Protein AF-A0A9W3BRJ4-F1 (afdb_monomer_lite)

pLDDT: mean 76.29, std 15.35, range [30.42, 96.12]

Secondary structure (DSSP, 8-state):
-PPPP-S-SSPPHHHHHHHHTS-TTS-HHHHHHHHHHHHGGG-GGGG--SS-TTHHHHHHHHHHHHHHHHHHHHHHHHHHHHSTT------TTS-HHHHHHHHTT---HHHHHHHHHHHHHHTS----THHHHHHHHHHHHHTTTS-HHHHHHHHHHTT---TTB--SS-SS--HHHHHHHHHHHHH-TT-HHHHHHHHHHHHHHHHHHHTT----B----S-SSSHHHHTTS-S-HHHHHHHHHHHHTTPPP--PPP--HHHHHHHHHHT-

Sequence (272 aa):
MSIPECQKVLPEDYVFKAIDALPSIAHPMTQFASGVMALQVDGSVLNYPGLSNTFWESTFEDALNLIARVPVVASYVYRRIYKDASIIPLDDSLDYGANFSPMLGFDSPHMKELMRLYITMHRFVLVLFRVLIGIKSLVEECGEKISKEEYVWKTLNSSKVIPGYGHGVLRKTDPRYVCQRVFALKHLPDDPLFQLVSKLYEVVPPILTELGKILYFHYHFIWFQLSHIVSMGYLLVLFWFQLIRGRALGLPLERPKSVNMDWLNNFMRLSR

Structure (mmCIF, N/CA/C/O backbone):
data_AF-A0A9W3BRJ4-F1
#
_entry.id   AF-A0A9W3BRJ4-F1
#
loop_
_atom_site.group_PDB
_atom_site.id
_atom_site.type_symbol
_atom_site.label_atom_id
_atom_site.label_alt_id
_atom_site.label_comp_id
_atom_site.label_asym_id
_atom_site.label_entity_id
_atom_site.label_seq_id
_atom_site.pdbx_PDB_ins_code
_atom_site.Cartn_x
_atom_site.Cartn_y
_atom_site.Cartn_z
_atom_site.occupancy
_atom_site.B_iso_or_equiv
_atom_site.auth_seq_id
_atom_site.auth_comp_id
_atom_site.auth_asym_id
_atom_site.auth_atom_id
_atom_site.pdbx_PDB_model_num
ATOM 1 N N . MET A 1 1 ? 9.296 17.407 -28.603 1.00 33.28 1 MET A N 1
ATOM 2 C CA . 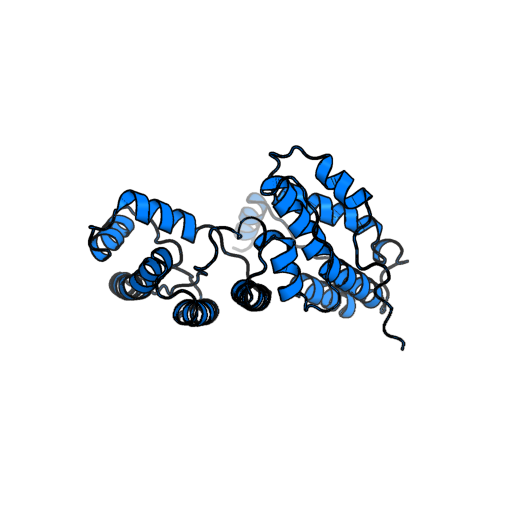MET A 1 1 ? 9.489 16.377 -27.567 1.00 33.28 1 MET A CA 1
ATOM 3 C C . MET A 1 1 ? 8.232 15.528 -27.592 1.00 33.28 1 MET A C 1
ATOM 5 O O . MET A 1 1 ? 7.212 15.949 -27.067 1.00 33.28 1 MET A O 1
ATOM 9 N N . SER A 1 2 ? 8.238 14.463 -28.392 1.00 30.42 2 SER A N 1
ATOM 10 C CA . SER A 1 2 ? 7.122 13.518 -28.473 1.00 30.42 2 SER A CA 1
ATOM 11 C C . SER A 1 2 ? 7.025 12.793 -27.137 1.00 30.42 2 SER A C 1
ATOM 13 O O . SER A 1 2 ? 8.043 12.314 -26.644 1.00 30.42 2 SER A O 1
ATOM 15 N N . ILE A 1 3 ? 5.834 12.765 -26.540 1.00 35.31 3 ILE A N 1
ATOM 16 C CA . ILE A 1 3 ? 5.558 11.934 -25.366 1.00 35.31 3 ILE A CA 1
ATOM 17 C C . ILE A 1 3 ? 5.890 10.495 -25.789 1.00 35.31 3 ILE A C 1
ATOM 19 O O . ILE A 1 3 ? 5.335 10.055 -26.799 1.00 35.31 3 ILE A O 1
ATOM 23 N N . PRO A 1 4 ? 6.833 9.806 -25.130 1.00 41.91 4 PRO A N 1
ATOM 24 C CA . PRO A 1 4 ? 7.160 8.434 -25.487 1.00 41.91 4 PRO A CA 1
ATOM 25 C C . PRO A 1 4 ? 5.898 7.578 -25.358 1.00 41.91 4 PRO A C 1
ATOM 27 O O . PRO A 1 4 ? 5.190 7.624 -24.350 1.00 41.91 4 PRO A O 1
ATOM 30 N N . GLU A 1 5 ? 5.567 6.854 -26.427 1.00 42.44 5 GLU A N 1
ATOM 31 C CA . GLU A 1 5 ? 4.503 5.857 -26.398 1.00 42.44 5 GLU A CA 1
ATOM 32 C C . GLU A 1 5 ? 4.874 4.820 -25.335 1.00 42.44 5 GLU A C 1
ATOM 34 O O . GLU A 1 5 ? 5.938 4.205 -25.417 1.00 42.44 5 GLU A O 1
ATOM 39 N N . CYS A 1 6 ? 4.018 4.650 -24.323 1.00 46.09 6 CYS A N 1
ATOM 40 C CA . CYS A 1 6 ? 4.155 3.628 -23.287 1.00 46.09 6 CYS A CA 1
ATOM 41 C C . CYS A 1 6 ? 4.214 2.254 -23.977 1.00 46.09 6 CYS A C 1
ATOM 43 O O . CYS A 1 6 ? 3.196 1.687 -24.371 1.00 46.09 6 CYS A O 1
ATOM 45 N N . GLN A 1 7 ? 5.432 1.766 -24.217 1.00 49.53 7 GLN A N 1
ATOM 46 C CA . GLN A 1 7 ? 5.727 0.872 -25.342 1.00 49.53 7 GLN A CA 1
ATOM 47 C C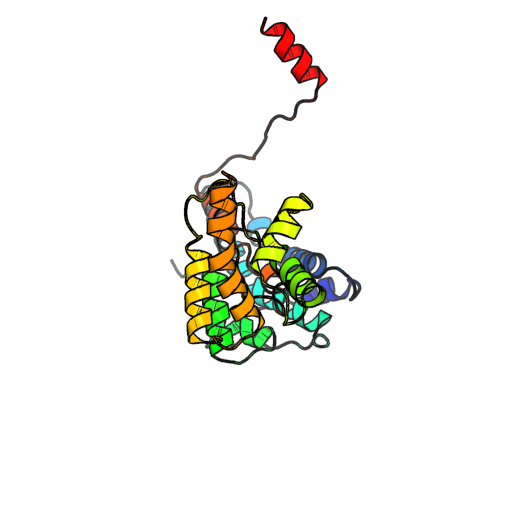 . GLN A 1 7 ? 5.159 -0.548 -25.176 1.00 49.53 7 GLN A C 1
ATOM 49 O O . GLN A 1 7 ? 5.089 -1.294 -26.148 1.00 49.53 7 GLN A O 1
ATOM 54 N N . LYS A 1 8 ? 4.720 -0.919 -23.962 1.00 55.66 8 LYS A N 1
ATOM 55 C CA . LYS A 1 8 ? 3.961 -2.145 -23.655 1.00 55.66 8 LYS A CA 1
ATOM 56 C C . LYS A 1 8 ? 3.117 -1.928 -22.394 1.00 55.66 8 LYS A C 1
ATOM 58 O O . LYS A 1 8 ? 3.656 -1.923 -21.283 1.00 55.66 8 LYS A O 1
ATOM 63 N N . VAL A 1 9 ? 1.805 -1.753 -22.558 1.00 63.41 9 VAL A N 1
ATOM 64 C CA . VAL A 1 9 ? 0.857 -1.543 -21.443 1.00 63.41 9 VAL A CA 1
ATOM 65 C C . VAL A 1 9 ? 0.620 -2.836 -20.650 1.00 63.41 9 VAL A C 1
ATOM 67 O O . VAL A 1 9 ? 0.422 -2.793 -19.437 1.00 63.41 9 VAL A O 1
ATOM 70 N N . LEU A 1 10 ? 0.690 -3.996 -21.310 1.00 75.06 10 LEU A N 1
ATOM 71 C CA . LEU A 1 10 ? 0.404 -5.296 -20.703 1.00 75.06 10 LEU A CA 1
ATOM 72 C C . LEU A 1 10 ? 1.692 -6.059 -20.339 1.00 75.06 10 LEU A C 1
ATOM 74 O O . LEU A 1 10 ? 2.631 -6.066 -21.138 1.00 75.06 10 LEU A O 1
ATOM 78 N N . PRO A 1 11 ? 1.747 -6.710 -19.159 1.00 80.12 11 PRO A N 1
ATOM 79 C CA . PRO A 1 11 ? 2.816 -7.645 -18.813 1.00 80.12 11 PRO A CA 1
ATOM 80 C C . PRO A 1 11 ? 2.894 -8.812 -19.802 1.00 80.12 11 PRO A C 1
ATOM 82 O O . PRO A 1 11 ? 1.864 -9.350 -20.205 1.00 80.12 11 PRO A O 1
ATOM 85 N N . GLU A 1 12 ? 4.107 -9.241 -20.141 1.00 83.44 12 GLU A N 1
ATOM 86 C CA . GLU A 1 12 ? 4.311 -10.456 -20.934 1.00 83.44 12 GLU A CA 1
ATOM 87 C C . GLU A 1 12 ? 4.040 -11.734 -20.120 1.00 83.44 12 GLU A C 1
ATOM 89 O O . GLU A 1 12 ? 4.108 -11.751 -18.887 1.00 83.44 12 GLU A O 1
ATOM 94 N N . ASP A 1 13 ? 3.810 -12.848 -20.822 1.00 87.88 13 ASP A N 1
ATOM 95 C CA . ASP A 1 13 ? 3.454 -14.150 -20.241 1.00 87.88 13 ASP A CA 1
ATOM 96 C C . ASP A 1 13 ? 4.420 -14.651 -19.161 1.00 87.88 13 ASP A C 1
ATOM 98 O O . ASP A 1 13 ? 4.024 -15.380 -18.247 1.00 87.88 13 ASP A O 1
ATOM 102 N N . TYR A 1 14 ? 5.705 -14.293 -19.255 1.00 91.25 14 TYR A N 1
ATOM 103 C CA . TYR A 1 14 ? 6.707 -14.736 -18.288 1.00 91.25 14 TYR A CA 1
ATOM 104 C C . TYR A 1 14 ? 6.431 -14.191 -16.877 1.00 91.25 14 TYR A C 1
ATOM 106 O O . TYR A 1 14 ? 6.800 -14.835 -15.895 1.00 91.25 14 TYR A O 1
ATOM 114 N N . VAL A 1 15 ? 5.745 -13.047 -16.759 1.00 92.00 15 VAL A N 1
ATOM 115 C CA . VAL A 1 15 ? 5.364 -12.446 -15.473 1.00 92.00 15 VAL A CA 1
ATOM 116 C C . VAL A 1 15 ? 4.342 -13.328 -14.765 1.00 92.00 15 VAL A C 1
ATOM 118 O O . VAL A 1 15 ? 4.500 -13.633 -13.583 1.00 92.00 15 VAL A O 1
ATOM 121 N N . PHE A 1 16 ? 3.330 -13.802 -15.494 1.00 91.62 16 PHE A N 1
ATOM 122 C CA . PHE A 1 16 ? 2.318 -14.707 -14.949 1.00 91.62 16 PHE A CA 1
ATOM 123 C C . PHE A 1 16 ? 2.916 -16.075 -14.616 1.00 91.62 16 PHE A C 1
ATOM 125 O O . PHE A 1 16 ? 2.696 -16.579 -13.519 1.00 91.62 16 PHE A O 1
ATOM 132 N N . LYS A 1 17 ? 3.793 -16.611 -15.478 1.00 93.56 17 LYS A N 1
ATOM 133 C CA . LYS A 1 17 ? 4.530 -17.860 -15.205 1.00 93.56 17 LYS A CA 1
ATOM 134 C C . LYS A 1 17 ? 5.386 -17.775 -13.938 1.00 93.56 17 LYS A C 1
ATOM 136 O O . LYS A 1 17 ? 5.441 -18.739 -13.178 1.00 93.56 17 LYS A O 1
ATOM 141 N N . ALA A 1 18 ? 6.034 -16.635 -13.687 1.00 94.25 18 ALA A N 1
ATOM 142 C CA . ALA A 1 1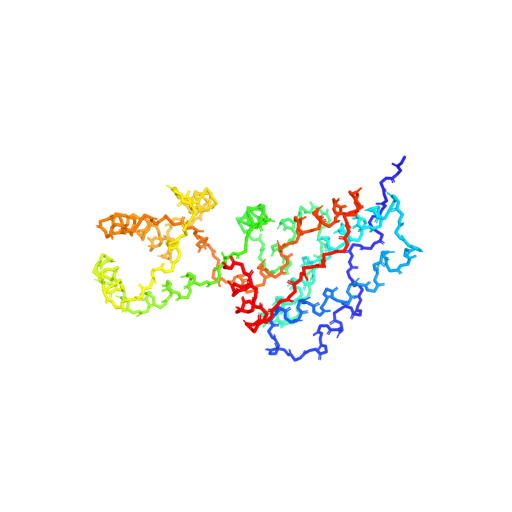8 ? 6.813 -16.418 -12.468 1.00 94.25 18 ALA A CA 1
ATOM 143 C C . ALA A 1 18 ? 5.931 -16.432 -11.206 1.00 94.25 18 ALA A C 1
ATOM 145 O O . ALA A 1 18 ? 6.333 -16.972 -10.177 1.00 94.25 18 ALA A O 1
ATOM 146 N N . ILE A 1 19 ? 4.718 -15.879 -11.290 1.00 91.75 19 ILE A N 1
ATOM 147 C CA . ILE A 1 19 ? 3.731 -15.921 -10.202 1.00 91.75 19 ILE A CA 1
ATOM 148 C C . ILE A 1 19 ? 3.192 -17.346 -10.017 1.00 91.75 19 ILE A C 1
ATOM 150 O O . ILE A 1 19 ? 3.068 -17.817 -8.887 1.00 91.75 19 ILE A O 1
ATOM 154 N N . ASP A 1 20 ? 2.908 -18.049 -11.112 1.00 93.38 20 ASP A N 1
ATOM 155 C CA . ASP A 1 20 ? 2.339 -19.397 -11.092 1.00 93.38 20 ASP A CA 1
ATOM 156 C C . ASP A 1 20 ? 3.308 -20.463 -10.595 1.00 93.38 20 ASP A C 1
ATOM 158 O O . ASP A 1 20 ? 2.867 -21.466 -10.034 1.00 93.38 20 ASP A O 1
ATOM 162 N N . ALA A 1 21 ? 4.614 -20.224 -10.732 1.00 95.62 21 ALA A N 1
ATOM 163 C CA . ALA A 1 21 ? 5.652 -21.066 -10.151 1.00 95.62 21 ALA A CA 1
ATOM 164 C C . ALA A 1 21 ? 5.600 -21.098 -8.610 1.00 95.62 21 ALA A C 1
ATOM 166 O O . ALA A 1 21 ? 6.120 -22.029 -7.993 1.00 95.62 21 ALA A O 1
ATOM 167 N N . LEU A 1 22 ? 4.967 -20.106 -7.971 1.00 94.00 22 LEU A N 1
ATOM 168 C CA . LEU A 1 22 ? 4.749 -20.106 -6.528 1.00 94.00 22 LEU A CA 1
ATOM 169 C C . LEU A 1 22 ? 3.543 -20.984 -6.151 1.00 94.00 22 LEU A C 1
ATOM 171 O O . LEU A 1 22 ? 2.516 -20.962 -6.838 1.00 94.00 22 LEU A O 1
ATOM 175 N N . PRO A 1 23 ? 3.579 -21.685 -5.002 1.00 92.38 23 PRO A N 1
ATOM 176 C CA . PRO A 1 23 ? 2.409 -22.388 -4.480 1.00 92.38 23 PRO A CA 1
ATOM 177 C C . PRO A 1 23 ? 1.188 -21.462 -4.349 1.00 92.38 23 PRO A C 1
ATOM 179 O O . PRO A 1 23 ? 1.323 -20.296 -3.982 1.00 92.38 23 PRO A O 1
ATOM 182 N N . SER A 1 24 ? -0.022 -21.970 -4.599 1.00 84.12 24 SER A N 1
ATOM 183 C CA . SER A 1 24 ? -1.274 -21.196 -4.460 1.00 84.12 24 SER A CA 1
ATOM 184 C C . SER A 1 24 ? -1.496 -20.645 -3.048 1.00 84.12 24 SER A C 1
ATOM 186 O O . SER A 1 24 ? -2.047 -19.560 -2.884 1.00 84.12 24 SER A O 1
ATOM 188 N N . ILE A 1 25 ? -0.987 -21.355 -2.039 1.00 87.00 25 ILE A N 1
ATOM 189 C CA . ILE A 1 25 ? -1.004 -20.958 -0.625 1.00 87.00 25 ILE A CA 1
ATOM 190 C C . ILE A 1 25 ? -0.030 -19.820 -0.283 1.00 87.00 25 ILE A C 1
ATOM 192 O O . ILE A 1 25 ? -0.060 -19.313 0.839 1.00 87.00 25 ILE A O 1
ATOM 196 N N . ALA A 1 26 ? 0.873 -19.442 -1.197 1.00 86.81 26 ALA A N 1
ATOM 197 C CA . ALA A 1 26 ? 1.846 -18.390 -0.937 1.00 86.81 26 ALA A CA 1
ATOM 198 C C . ALA A 1 26 ? 1.128 -17.079 -0.608 1.00 86.81 26 ALA A C 1
ATOM 200 O O . ALA A 1 26 ? 0.139 -16.719 -1.250 1.00 86.81 26 ALA A O 1
ATOM 201 N N . HIS A 1 27 ? 1.647 -16.341 0.373 1.00 84.19 27 HIS A N 1
ATOM 202 C CA . HIS A 1 27 ? 1.039 -15.082 0.779 1.00 84.19 27 HIS A CA 1
ATOM 203 C C . HIS A 1 27 ? 0.911 -14.137 -0.433 1.00 84.19 27 HIS A C 1
ATOM 205 O O . HIS A 1 27 ? 1.877 -14.004 -1.194 1.00 84.19 27 HIS A O 1
ATOM 211 N N . PRO A 1 28 ? -0.227 -13.443 -0.625 1.00 83.25 28 PRO A N 1
ATOM 212 C CA . PRO A 1 28 ? -0.433 -12.681 -1.852 1.00 83.25 28 PRO A CA 1
ATOM 213 C C . PRO A 1 28 ? 0.611 -11.564 -2.070 1.00 83.25 28 PRO A C 1
ATOM 215 O O . PRO A 1 28 ? 0.945 -11.264 -3.211 1.00 83.25 28 PRO A O 1
ATOM 218 N N . MET A 1 29 ? 1.244 -11.037 -1.006 1.00 81.81 29 MET A N 1
ATOM 219 C CA . MET A 1 29 ? 2.347 -10.060 -1.133 1.00 81.81 29 MET A CA 1
ATOM 220 C C . MET A 1 29 ? 3.586 -10.687 -1.764 1.00 81.81 29 MET A C 1
ATOM 222 O O . MET A 1 29 ? 4.296 -10.016 -2.501 1.00 81.81 29 MET A O 1
ATOM 226 N N . THR A 1 30 ? 3.863 -11.958 -1.467 1.00 86.56 30 THR A N 1
ATOM 227 C CA . THR A 1 30 ? 4.990 -12.690 -2.052 1.00 86.56 30 THR A CA 1
ATOM 228 C C . THR A 1 30 ? 4.746 -12.923 -3.536 1.00 86.56 30 THR A C 1
ATOM 230 O O . THR A 1 30 ? 5.648 -12.705 -4.342 1.00 86.56 30 THR A O 1
ATOM 233 N N . GLN A 1 31 ? 3.517 -13.297 -3.904 1.00 88.25 31 GLN A N 1
ATOM 234 C CA . GLN A 1 31 ? 3.111 -13.446 -5.304 1.00 88.25 31 GLN A CA 1
ATOM 235 C C . GLN A 1 31 ? 3.220 -12.113 -6.054 1.00 88.25 31 GLN A C 1
ATOM 237 O O . GLN A 1 31 ? 3.854 -12.041 -7.103 1.00 88.25 31 GLN A O 1
ATOM 242 N N . PHE A 1 32 ? 2.693 -11.038 -5.465 1.00 87.25 32 PHE A N 1
ATOM 243 C CA . PHE A 1 32 ? 2.760 -9.696 -6.031 1.00 87.25 32 PHE A CA 1
ATOM 244 C C . PHE A 1 32 ? 4.202 -9.193 -6.190 1.00 87.25 32 PHE A C 1
ATOM 246 O O . PHE A 1 32 ? 4.582 -8.766 -7.277 1.00 87.25 32 PHE A O 1
ATOM 253 N N . ALA A 1 33 ? 5.028 -9.286 -5.142 1.00 88.44 33 ALA A N 1
ATOM 254 C CA . ALA A 1 33 ? 6.425 -8.863 -5.194 1.00 88.44 33 ALA A CA 1
ATOM 255 C C . ALA A 1 33 ? 7.219 -9.655 -6.241 1.00 88.44 33 ALA A C 1
ATOM 257 O O . ALA A 1 33 ? 7.994 -9.065 -6.983 1.00 88.44 33 ALA A O 1
ATOM 258 N N . SER A 1 34 ? 6.984 -10.965 -6.357 1.00 91.06 34 SER A N 1
ATOM 259 C CA . SER A 1 34 ? 7.633 -11.797 -7.380 1.00 91.06 34 SER A CA 1
ATOM 260 C C . SER A 1 34 ? 7.208 -11.391 -8.794 1.00 91.06 34 SER A C 1
ATOM 262 O O . SER A 1 34 ? 8.052 -11.301 -9.682 1.00 91.06 34 SER A O 1
ATOM 264 N N . GLY A 1 35 ? 5.928 -11.059 -8.995 1.00 90.62 35 GLY A N 1
ATOM 265 C CA . GLY A 1 35 ? 5.433 -10.499 -10.255 1.00 90.62 35 GLY A CA 1
ATOM 266 C C . GLY A 1 35 ? 6.063 -9.144 -10.597 1.00 90.62 35 GLY A C 1
ATOM 267 O O . GLY A 1 35 ? 6.488 -8.930 -11.728 1.00 90.62 35 GLY A O 1
ATOM 268 N N . VAL A 1 36 ? 6.205 -8.245 -9.616 1.00 89.44 36 VAL A N 1
ATOM 269 C CA . VAL A 1 36 ? 6.907 -6.961 -9.802 1.00 89.44 36 VAL A CA 1
ATOM 270 C C . VAL A 1 36 ? 8.389 -7.172 -10.120 1.00 89.44 36 VAL A C 1
ATOM 272 O O . VAL A 1 36 ? 8.934 -6.483 -10.975 1.00 89.44 36 VAL A O 1
ATOM 275 N N . MET A 1 37 ? 9.039 -8.152 -9.490 1.00 91.31 37 MET A N 1
ATOM 276 C CA . MET A 1 37 ? 10.419 -8.515 -9.823 1.00 91.31 37 MET A CA 1
ATOM 277 C C . MET A 1 37 ? 10.543 -9.090 -11.237 1.00 91.31 37 MET A C 1
ATOM 279 O O . MET A 1 37 ? 11.544 -8.837 -11.892 1.00 91.31 37 MET A O 1
ATOM 283 N N . ALA A 1 38 ? 9.540 -9.809 -11.743 1.00 92.12 38 ALA A N 1
ATOM 284 C CA . ALA A 1 38 ? 9.537 -10.242 -13.139 1.00 92.12 38 ALA A CA 1
ATOM 285 C C . ALA A 1 38 ? 9.417 -9.041 -14.097 1.00 92.12 38 ALA A C 1
ATOM 287 O O . ALA A 1 38 ? 10.137 -8.969 -15.089 1.00 92.12 38 ALA A O 1
ATOM 288 N N . LEU A 1 39 ? 8.583 -8.044 -13.775 1.00 89.62 39 LEU A N 1
ATOM 289 C CA . LEU A 1 39 ? 8.462 -6.816 -14.578 1.00 89.62 39 LEU A CA 1
ATOM 290 C C . LEU A 1 39 ? 9.777 -6.040 -14.724 1.00 89.62 39 LEU A C 1
ATOM 292 O O . LEU A 1 39 ? 9.932 -5.296 -15.688 1.00 89.62 39 LEU A O 1
ATOM 296 N N . GLN A 1 40 ? 10.726 -6.222 -13.803 1.00 88.69 40 GLN A N 1
ATOM 297 C CA . GLN A 1 40 ? 12.026 -5.559 -13.857 1.00 88.69 40 GLN A CA 1
ATOM 298 C C . GLN A 1 40 ? 12.837 -5.921 -15.113 1.00 88.69 40 GLN A C 1
ATOM 300 O O . GLN A 1 40 ? 13.644 -5.099 -15.534 1.00 88.69 40 GLN A O 1
ATOM 305 N N . VAL A 1 41 ? 12.581 -7.070 -15.754 1.00 88.06 41 VAL A N 1
ATOM 306 C CA . VAL A 1 41 ? 13.244 -7.482 -17.009 1.00 88.06 41 VAL A CA 1
ATOM 307 C C . VAL A 1 41 ? 13.046 -6.458 -18.137 1.00 88.06 41 VAL A C 1
ATOM 309 O O . VAL A 1 41 ? 13.953 -6.255 -18.940 1.00 88.06 41 VAL A O 1
ATOM 312 N N . ASP A 1 42 ? 11.903 -5.767 -18.159 1.00 83.31 42 ASP A N 1
ATOM 313 C CA . ASP A 1 42 ? 11.587 -4.727 -19.146 1.00 83.31 42 ASP A CA 1
ATOM 314 C C . ASP A 1 42 ? 12.124 -3.332 -18.763 1.00 83.31 42 ASP A C 1
ATOM 316 O O . ASP A 1 42 ? 11.887 -2.359 -19.480 1.00 83.31 42 ASP A O 1
ATOM 320 N N . GLY A 1 43 ? 12.796 -3.199 -17.615 1.00 81.81 43 GLY A N 1
ATOM 321 C CA . GLY A 1 43 ? 13.225 -1.911 -17.070 1.00 81.81 43 GLY A CA 1
ATOM 322 C C . GLY A 1 43 ? 14.329 -1.250 -17.898 1.00 81.81 43 GLY A C 1
ATOM 323 O O . GLY A 1 43 ? 15.443 -1.769 -18.012 1.00 81.81 43 GLY A O 1
ATOM 324 N N . SER A 1 44 ? 14.052 -0.054 -18.418 1.00 79.94 44 SER A N 1
ATOM 325 C CA . SER A 1 44 ? 14.996 0.758 -19.191 1.00 79.94 44 SER A CA 1
ATOM 326 C C . SER A 1 44 ? 16.193 1.231 -18.356 1.00 79.94 44 SER A C 1
ATOM 328 O O . SER A 1 44 ? 17.296 1.377 -18.887 1.00 79.94 44 SER A O 1
ATOM 330 N N . VAL A 1 45 ? 16.018 1.388 -17.038 1.00 80.00 45 VAL A N 1
ATOM 331 C CA . VAL A 1 45 ? 17.079 1.775 -16.094 1.00 80.00 45 VAL A CA 1
ATOM 332 C C . VAL A 1 45 ? 18.243 0.775 -16.074 1.00 80.00 45 VAL A C 1
ATOM 334 O O . VAL A 1 45 ? 19.377 1.180 -15.819 1.00 80.00 45 VAL A O 1
ATOM 337 N N . LEU A 1 46 ? 18.013 -0.510 -16.374 1.00 75.88 46 LEU A N 1
ATOM 338 C CA . LEU A 1 46 ? 19.070 -1.536 -16.370 1.00 75.88 46 LEU A CA 1
ATOM 339 C C . LEU A 1 46 ? 20.101 -1.352 -17.476 1.00 75.88 46 LEU A C 1
ATOM 341 O O . LEU A 1 46 ? 21.263 -1.711 -17.305 1.00 75.88 46 LEU A O 1
ATOM 345 N N . ASN A 1 47 ? 19.670 -0.781 -18.595 1.00 76.69 47 ASN A N 1
ATOM 346 C CA . ASN A 1 47 ? 20.514 -0.551 -19.760 1.00 76.69 47 ASN A CA 1
ATOM 347 C C . ASN A 1 47 ? 21.150 0.846 -19.735 1.00 76.69 47 ASN A C 1
ATOM 349 O O . ASN A 1 47 ? 21.786 1.258 -20.705 1.00 76.69 47 ASN A O 1
ATOM 353 N N . TYR A 1 48 ? 20.968 1.596 -18.644 1.00 77.00 48 TYR A N 1
ATOM 354 C CA . TYR A 1 48 ? 21.432 2.967 -18.557 1.00 77.00 48 TYR A CA 1
ATOM 355 C C . TYR A 1 48 ? 22.939 3.023 -18.226 1.00 77.00 48 TYR A C 1
ATOM 357 O O . TYR A 1 48 ? 23.369 2.456 -17.220 1.00 77.00 48 TYR A O 1
ATOM 365 N N . PRO A 1 49 ? 23.768 3.721 -19.029 1.00 72.19 49 PRO A N 1
ATOM 366 C CA . PRO A 1 49 ? 25.230 3.580 -19.007 1.00 72.19 49 PRO A CA 1
ATOM 367 C C . PRO A 1 49 ? 25.946 4.201 -17.790 1.00 72.19 49 PRO A C 1
ATOM 369 O O . PRO A 1 49 ? 27.168 4.106 -17.691 1.00 72.19 49 PRO A O 1
ATOM 372 N N . GLY A 1 50 ? 25.233 4.841 -16.857 1.00 70.56 50 GLY A N 1
ATOM 373 C CA . GLY A 1 50 ? 25.812 5.401 -15.628 1.00 70.56 50 GLY A CA 1
ATOM 374 C C . GLY A 1 50 ? 24.998 6.555 -15.045 1.00 70.56 50 GLY A C 1
ATOM 375 O O . GLY A 1 50 ? 23.971 6.925 -15.586 1.00 70.56 50 GLY A O 1
ATOM 376 N N . LEU A 1 51 ? 25.429 7.158 -13.937 1.00 70.56 51 LEU A N 1
ATOM 377 C CA . LEU A 1 51 ? 24.720 8.305 -13.349 1.00 70.56 51 LEU A CA 1
ATOM 378 C C . LEU A 1 51 ? 24.950 9.560 -14.204 1.00 70.56 51 LEU A C 1
ATOM 380 O O . LEU A 1 51 ? 26.042 10.122 -14.208 1.00 70.56 51 LEU A O 1
ATOM 384 N N . SER A 1 52 ? 23.914 9.989 -14.922 1.00 76.81 52 SER A N 1
ATOM 385 C CA . SER A 1 52 ? 23.911 11.202 -15.744 1.00 76.81 52 SER A CA 1
ATOM 386 C C . SER A 1 52 ? 22.762 12.130 -15.331 1.00 76.81 52 SER A C 1
ATOM 388 O O . SER A 1 52 ? 21.812 11.703 -14.669 1.00 76.81 52 SER A O 1
ATOM 390 N N . ASN A 1 53 ? 22.811 13.393 -15.764 1.00 79.06 53 ASN A N 1
ATOM 391 C CA . ASN A 1 53 ? 21.731 14.360 -15.537 1.00 79.06 53 ASN A CA 1
ATOM 392 C C . ASN A 1 53 ? 20.397 13.954 -16.193 1.00 79.06 53 ASN A C 1
ATOM 394 O O . ASN A 1 53 ? 19.366 14.513 -15.833 1.00 79.06 53 ASN A O 1
ATOM 398 N N . THR A 1 54 ? 20.392 12.991 -17.121 1.00 85.88 54 THR A N 1
ATOM 399 C CA . THR A 1 54 ? 19.175 12.456 -17.756 1.00 85.88 54 THR A CA 1
ATOM 400 C C . THR A 1 54 ? 18.718 11.123 -17.157 1.00 85.88 54 THR A C 1
ATOM 402 O O . THR A 1 54 ? 17.758 10.528 -17.630 1.00 85.88 54 THR A O 1
ATOM 405 N N . PHE A 1 55 ? 19.335 10.647 -16.067 1.00 84.25 55 PHE A N 1
ATOM 406 C CA . PHE A 1 55 ? 18.963 9.370 -15.439 1.00 84.25 55 PHE A CA 1
ATOM 407 C C . PHE A 1 55 ? 17.510 9.331 -14.926 1.00 84.25 55 PHE A C 1
ATOM 409 O O . PHE A 1 55 ? 16.887 8.270 -14.823 1.00 84.25 55 PHE A O 1
ATOM 416 N N . TRP A 1 56 ? 16.944 10.497 -14.614 1.00 88.44 56 TRP A N 1
ATOM 417 C CA . TRP A 1 56 ? 15.544 10.620 -14.219 1.00 88.44 56 TRP A CA 1
ATOM 418 C C . TRP A 1 56 ? 14.571 10.305 -15.362 1.00 88.44 56 TRP A C 1
ATOM 420 O O . TRP A 1 56 ? 13.453 9.908 -15.060 1.00 88.44 56 TRP A O 1
ATOM 430 N N . GLU A 1 57 ? 14.977 10.431 -16.631 1.00 88.62 57 GLU A N 1
ATOM 431 C CA . GLU A 1 57 ? 14.125 10.160 -17.798 1.00 88.62 57 GLU A CA 1
ATOM 432 C C . GLU A 1 57 ? 13.808 8.664 -17.886 1.00 88.62 57 GLU A C 1
ATOM 434 O O . GLU A 1 57 ? 12.644 8.280 -17.860 1.00 88.62 57 GLU A O 1
ATOM 439 N N . SER A 1 58 ? 14.824 7.795 -17.842 1.00 87.50 58 SER A N 1
ATOM 440 C CA . SER A 1 58 ? 14.614 6.338 -17.778 1.00 87.50 58 SER A CA 1
ATOM 441 C C . SER A 1 58 ? 13.868 5.916 -16.510 1.00 87.50 58 SER A C 1
ATOM 443 O O . SER A 1 58 ? 13.020 5.030 -16.539 1.00 87.50 58 SER A O 1
ATOM 445 N N . THR A 1 59 ? 14.133 6.591 -15.385 1.00 88.31 59 THR A N 1
ATOM 446 C CA . THR A 1 59 ? 13.395 6.340 -14.134 1.00 88.31 59 THR A CA 1
ATOM 447 C C . THR A 1 59 ? 11.917 6.723 -14.260 1.00 88.31 59 THR A C 1
ATOM 449 O O . THR A 1 59 ? 11.060 6.063 -13.678 1.00 88.31 59 THR A O 1
ATOM 452 N N . PHE A 1 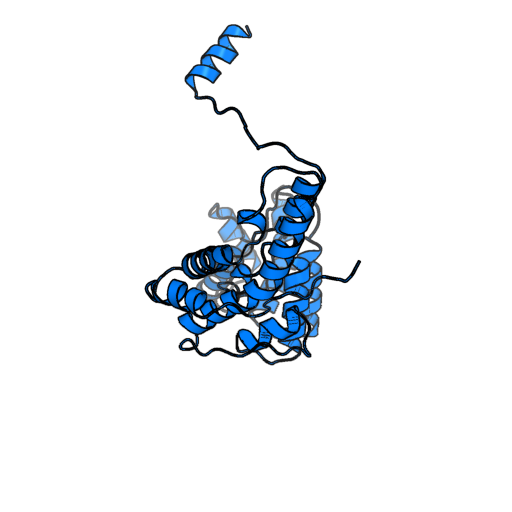60 ? 11.613 7.793 -14.994 1.00 88.81 60 PHE A N 1
ATOM 453 C CA . PHE A 1 60 ? 10.257 8.264 -15.252 1.00 88.81 60 PHE A CA 1
ATOM 454 C C . PHE A 1 60 ? 9.488 7.290 -16.146 1.00 88.81 60 PHE A C 1
ATOM 456 O O . PHE A 1 60 ? 8.373 6.910 -15.787 1.00 88.81 60 PHE A O 1
ATOM 463 N N . GLU A 1 61 ? 10.104 6.816 -17.230 1.00 87.38 61 GLU A N 1
ATOM 464 C CA . GLU A 1 61 ? 9.514 5.799 -18.108 1.00 87.38 61 GLU A CA 1
ATOM 465 C C . GLU A 1 61 ? 9.209 4.501 -17.352 1.00 87.38 61 GLU A C 1
ATOM 467 O O . GLU A 1 61 ? 8.078 4.012 -17.373 1.00 87.38 61 GLU A O 1
ATOM 472 N N . ASP A 1 62 ? 10.182 3.974 -16.605 1.00 87.38 62 ASP A N 1
ATOM 473 C CA . ASP A 1 62 ? 10.001 2.742 -15.832 1.00 87.38 62 ASP A CA 1
ATOM 474 C C . ASP A 1 62 ? 8.928 2.901 -14.748 1.00 87.38 62 ASP A C 1
ATOM 476 O O . ASP A 1 62 ? 8.124 1.994 -14.525 1.00 87.38 62 ASP A O 1
ATOM 480 N N . ALA A 1 63 ? 8.865 4.066 -14.097 1.00 87.06 63 ALA A N 1
ATOM 481 C CA . ALA A 1 63 ? 7.829 4.372 -13.119 1.00 87.06 63 ALA A CA 1
ATOM 482 C C . ALA A 1 63 ? 6.426 4.396 -13.743 1.00 87.06 63 ALA A C 1
ATOM 484 O O . ALA A 1 63 ? 5.499 3.830 -13.161 1.00 87.06 63 ALA A O 1
ATOM 485 N N . LEU A 1 64 ? 6.252 5.024 -14.910 1.00 86.31 64 LEU A N 1
ATOM 486 C CA . LEU A 1 64 ? 4.964 5.059 -15.607 1.00 86.31 64 LEU A CA 1
ATOM 487 C C . LEU A 1 64 ? 4.546 3.672 -16.104 1.00 86.31 64 LEU A C 1
ATOM 489 O O . LEU A 1 64 ? 3.411 3.257 -15.856 1.00 86.31 64 LEU A O 1
ATOM 493 N N . ASN A 1 65 ? 5.470 2.932 -16.722 1.00 86.62 65 ASN A N 1
ATOM 494 C CA . ASN A 1 65 ? 5.243 1.555 -17.161 1.00 86.62 65 ASN A CA 1
ATOM 495 C C . ASN A 1 65 ? 4.816 0.668 -15.986 1.00 86.62 65 ASN A C 1
ATOM 497 O O . ASN A 1 65 ? 3.869 -0.114 -16.086 1.00 86.62 65 ASN A O 1
ATOM 501 N N . LEU A 1 66 ? 5.472 0.818 -14.836 1.00 85.88 66 LEU A N 1
ATOM 502 C CA . LEU A 1 66 ? 5.147 0.044 -13.649 1.00 85.88 66 LEU A CA 1
ATOM 503 C C . LEU A 1 66 ? 3.795 0.446 -13.048 1.00 85.88 66 LEU A C 1
ATOM 505 O O . LEU A 1 66 ? 3.020 -0.436 -12.687 1.00 85.88 66 LEU A O 1
ATOM 509 N N . ILE A 1 67 ? 3.464 1.743 -12.992 1.00 84.94 67 ILE A N 1
ATOM 510 C CA . ILE A 1 67 ? 2.132 2.206 -12.566 1.00 84.94 67 ILE A CA 1
ATOM 511 C C . ILE A 1 67 ? 1.045 1.578 -13.445 1.00 84.94 67 ILE A C 1
ATOM 513 O O . ILE A 1 67 ? 0.067 1.075 -12.902 1.00 84.94 67 ILE A O 1
ATOM 517 N N . ALA A 1 68 ? 1.223 1.534 -14.767 1.00 84.94 68 ALA A N 1
ATOM 518 C CA . ALA A 1 68 ? 0.245 0.937 -15.679 1.00 84.94 68 ALA A CA 1
ATOM 519 C C . ALA A 1 68 ? 0.076 -0.584 -15.483 1.00 84.94 68 ALA A C 1
ATOM 521 O O . ALA A 1 68 ? -1.040 -1.099 -15.539 1.00 84.94 68 ALA A O 1
ATOM 522 N N . ARG A 1 69 ? 1.168 -1.309 -15.208 1.00 86.31 69 ARG A N 1
ATOM 523 C CA . ARG A 1 69 ? 1.182 -2.785 -15.144 1.00 86.31 69 ARG A CA 1
ATOM 524 C C . ARG A 1 69 ? 0.823 -3.363 -13.777 1.00 86.31 69 ARG A C 1
ATOM 526 O O . ARG A 1 69 ? 0.329 -4.488 -13.686 1.00 86.31 69 ARG A O 1
ATOM 533 N N . VAL A 1 70 ? 1.053 -2.619 -12.698 1.00 85.50 70 VAL A N 1
ATOM 534 C CA . VAL A 1 70 ? 0.801 -3.082 -11.326 1.00 85.50 70 VAL A CA 1
ATOM 535 C C . VAL A 1 70 ? -0.661 -3.496 -11.066 1.00 85.50 70 VAL A C 1
ATOM 537 O O . VAL A 1 70 ? -0.850 -4.547 -10.451 1.00 85.50 70 VAL A O 1
ATOM 540 N N . PRO A 1 71 ? -1.700 -2.775 -11.535 1.00 85.00 71 PRO A N 1
ATOM 541 C CA . PRO A 1 71 ? -3.091 -3.221 -11.418 1.00 85.00 71 PRO A CA 1
ATOM 542 C C . PRO A 1 71 ? -3.354 -4.574 -12.082 1.00 85.00 71 PRO A C 1
ATOM 544 O O . PRO A 1 71 ? -4.114 -5.384 -11.551 1.00 85.00 71 PRO A O 1
ATOM 547 N N . VAL A 1 72 ? -2.708 -4.837 -13.221 1.00 86.69 72 VAL A N 1
ATOM 548 C CA . VAL A 1 72 ? -2.846 -6.096 -13.967 1.00 86.69 72 VAL A CA 1
ATOM 549 C C . VAL A 1 72 ? -2.237 -7.247 -13.164 1.00 86.69 72 VAL A C 1
ATOM 551 O O . VAL A 1 72 ? -2.881 -8.268 -12.943 1.00 86.69 72 VAL A O 1
ATOM 554 N N . VAL A 1 73 ? -1.033 -7.056 -12.618 1.00 88.19 73 VAL A N 1
ATOM 555 C CA . VAL A 1 73 ? -0.387 -8.059 -11.754 1.00 88.19 73 VAL A CA 1
ATOM 556 C C . VAL A 1 73 ? -1.169 -8.270 -10.452 1.00 88.19 73 VAL A C 1
ATOM 558 O O . VAL A 1 73 ? -1.387 -9.404 -10.030 1.00 88.19 73 VAL A O 1
ATOM 561 N N . ALA A 1 74 ? -1.634 -7.195 -9.813 1.00 85.81 74 ALA A N 1
ATOM 562 C CA . ALA A 1 74 ? -2.391 -7.277 -8.566 1.00 85.81 74 ALA A CA 1
ATOM 563 C C . ALA A 1 74 ? -3.746 -7.975 -8.758 1.00 85.81 74 ALA A C 1
ATOM 565 O O . ALA A 1 74 ? -4.129 -8.818 -7.945 1.00 85.81 74 ALA A O 1
ATOM 566 N N . SER A 1 75 ? -4.464 -7.663 -9.838 1.00 85.69 75 SER A N 1
ATOM 567 C CA . SER A 1 75 ? -5.729 -8.327 -10.164 1.00 85.69 75 SER A CA 1
ATOM 568 C C . SER A 1 75 ? -5.530 -9.796 -10.532 1.00 85.69 75 SER A C 1
ATOM 570 O O . SER A 1 75 ? -6.317 -10.633 -10.092 1.00 85.69 75 SER A O 1
ATOM 572 N N . TYR A 1 76 ? -4.439 -10.144 -11.221 1.00 88.19 76 TYR A N 1
ATOM 573 C CA . TYR A 1 76 ? -4.082 -11.540 -11.462 1.00 88.19 76 TYR A CA 1
ATOM 574 C C . TYR A 1 76 ? -3.893 -12.318 -10.158 1.00 88.19 76 TYR A C 1
ATOM 576 O O . TYR A 1 76 ? -4.533 -13.348 -9.954 1.00 88.19 76 TYR A O 1
ATOM 584 N N . VAL A 1 77 ? -3.091 -11.787 -9.227 1.00 87.12 77 VAL A N 1
ATOM 585 C CA . VAL A 1 77 ? -2.896 -12.398 -7.901 1.00 87.12 77 VAL A CA 1
ATOM 586 C C . VAL A 1 77 ? -4.229 -12.518 -7.153 1.00 87.12 77 VAL A C 1
ATOM 588 O O . VAL A 1 77 ? -4.481 -13.549 -6.527 1.00 87.12 77 VAL A O 1
ATOM 591 N N . TYR A 1 78 ? -5.124 -11.521 -7.257 1.00 84.81 78 TYR A N 1
ATOM 592 C CA . TYR A 1 78 ? -6.464 -11.615 -6.664 1.00 84.81 78 TYR A CA 1
ATOM 593 C C . TYR A 1 78 ? -7.233 -12.805 -7.195 1.00 84.81 78 TYR A C 1
ATOM 595 O O . TYR A 1 78 ? -7.761 -13.619 -6.433 1.00 84.81 78 TYR A O 1
ATOM 603 N N . ARG A 1 79 ? -7.304 -12.903 -8.517 1.00 85.19 79 ARG A N 1
ATOM 604 C CA . ARG A 1 79 ? -8.140 -13.901 -9.160 1.00 85.19 79 ARG A CA 1
ATOM 605 C C . ARG A 1 79 ? -7.542 -15.287 -9.046 1.00 85.19 79 ARG A C 1
ATOM 607 O O . ARG A 1 79 ? -8.292 -16.235 -8.860 1.00 85.19 79 ARG A O 1
ATOM 614 N N . ARG A 1 80 ? -6.220 -15.418 -9.027 1.00 86.31 80 ARG A N 1
ATOM 615 C CA . ARG A 1 80 ? -5.540 -16.687 -8.757 1.00 86.31 80 ARG A CA 1
ATOM 616 C C . ARG A 1 80 ? -5.902 -17.272 -7.394 1.00 86.31 80 ARG A C 1
ATOM 618 O O . ARG A 1 80 ? -6.111 -18.473 -7.291 1.00 86.31 80 ARG A O 1
ATOM 625 N N . ILE A 1 81 ? -5.999 -16.434 -6.364 1.00 84.06 81 ILE A N 1
ATOM 626 C CA . ILE A 1 81 ? -6.277 -16.895 -4.996 1.00 84.06 81 ILE A CA 1
ATOM 627 C C . ILE A 1 81 ? -7.777 -17.088 -4.749 1.00 84.06 81 ILE A C 1
ATOM 629 O O . ILE A 1 81 ? -8.161 -18.014 -4.040 1.00 84.06 81 ILE A O 1
ATOM 633 N N . TYR A 1 82 ? -8.626 -16.222 -5.313 1.00 82.50 82 TYR A N 1
ATOM 634 C CA . TYR A 1 82 ? -10.044 -16.141 -4.935 1.00 82.50 82 TYR A CA 1
ATOM 635 C C . TYR A 1 82 ? -11.046 -16.421 -6.069 1.00 82.50 82 TYR A C 1
ATOM 637 O O . TYR A 1 82 ? -12.244 -16.491 -5.792 1.00 82.50 82 TYR A O 1
ATOM 645 N N . LYS A 1 83 ? -10.610 -16.504 -7.335 1.00 82.12 83 LYS A N 1
ATOM 646 C CA . LYS A 1 83 ? -11.468 -16.566 -8.544 1.00 82.12 83 LYS A CA 1
ATOM 647 C C . LYS A 1 83 ? -10.878 -17.456 -9.660 1.00 82.12 83 LYS A C 1
ATOM 649 O O . LYS A 1 83 ? -10.959 -17.097 -10.840 1.00 82.12 83 LYS A O 1
ATOM 654 N N . ASP A 1 84 ? -10.246 -18.568 -9.288 1.00 80.56 84 ASP A N 1
ATOM 655 C CA . ASP A 1 84 ? -9.738 -19.608 -10.202 1.00 80.56 84 ASP A CA 1
ATOM 656 C C . ASP A 1 84 ? -8.816 -19.104 -11.335 1.00 80.56 84 ASP A C 1
ATOM 658 O O . ASP A 1 84 ? -8.854 -19.605 -12.455 1.00 80.56 84 ASP A O 1
ATOM 662 N N . ALA A 1 85 ? -7.997 -18.081 -11.063 1.00 77.06 85 ALA A N 1
ATOM 663 C CA . ALA A 1 85 ? -7.000 -17.514 -11.989 1.00 77.06 85 ALA A CA 1
ATOM 664 C C . ALA A 1 85 ? -7.547 -16.968 -13.323 1.00 77.06 85 ALA A C 1
ATOM 666 O O . ALA A 1 85 ? -6.797 -16.743 -14.270 1.00 77.06 85 ALA A O 1
ATOM 667 N N . SER A 1 86 ? -8.848 -16.693 -13.403 1.00 79.44 86 SER A N 1
ATOM 668 C CA . SER A 1 86 ? -9.433 -16.056 -14.583 1.00 79.44 86 SER A CA 1
ATOM 669 C C . SER A 1 86 ? -8.843 -14.649 -14.795 1.00 79.44 86 SER A C 1
ATOM 671 O O . SER A 1 86 ? -8.740 -13.863 -13.855 1.00 79.44 86 SER A O 1
ATOM 673 N N . ILE A 1 87 ? -8.462 -14.295 -16.026 1.00 81.19 87 ILE A N 1
ATOM 674 C CA . ILE A 1 87 ? -7.947 -12.957 -16.383 1.00 81.19 87 ILE A CA 1
ATOM 675 C C . ILE A 1 87 ? -9.083 -12.142 -17.009 1.00 81.19 87 ILE A C 1
ATOM 677 O O . ILE A 1 87 ? -9.855 -12.666 -17.807 1.00 81.19 87 ILE A O 1
ATOM 681 N N . ILE A 1 88 ? -9.241 -10.882 -16.597 1.00 83.06 88 ILE A N 1
ATOM 682 C CA . ILE A 1 88 ? -10.114 -9.907 -17.269 1.00 83.06 88 ILE A CA 1
ATOM 683 C C . ILE A 1 88 ? -9.179 -8.902 -17.945 1.00 83.06 88 ILE A C 1
ATOM 685 O O . ILE A 1 88 ? -8.287 -8.391 -17.264 1.00 83.06 88 ILE A O 1
ATOM 689 N N . PRO A 1 89 ? -9.331 -8.662 -19.259 1.00 83.44 89 PRO A N 1
ATOM 690 C CA . PRO A 1 89 ? -8.475 -7.731 -19.977 1.00 83.44 89 PRO A CA 1
ATOM 691 C C . PRO A 1 89 ? -8.722 -6.288 -19.528 1.00 83.44 89 PRO A C 1
ATOM 693 O O . PRO A 1 89 ? -9.798 -5.944 -19.036 1.00 83.44 89 PRO A O 1
ATOM 696 N N . LEU A 1 90 ? -7.700 -5.459 -19.726 1.00 83.62 90 LEU A N 1
ATOM 697 C CA . LEU A 1 90 ? -7.767 -4.014 -19.554 1.00 83.62 90 LEU A CA 1
ATOM 698 C C . LEU A 1 90 ? -8.753 -3.408 -20.571 1.00 83.62 90 LEU A C 1
ATOM 700 O O . LEU A 1 90 ? -8.764 -3.812 -21.732 1.00 83.62 90 LEU A O 1
ATOM 704 N N . ASP A 1 91 ? -9.542 -2.425 -20.142 1.00 85.81 91 ASP A N 1
ATOM 705 C CA . ASP A 1 91 ? -10.374 -1.604 -21.030 1.00 85.81 91 ASP A CA 1
ATOM 706 C C . ASP A 1 91 ? -9.751 -0.209 -21.201 1.00 85.81 91 ASP A C 1
ATOM 708 O O . ASP A 1 91 ? -9.682 0.560 -20.239 1.00 85.81 91 ASP A O 1
ATOM 712 N N . ASP A 1 92 ? -9.301 0.123 -22.414 1.00 84.62 92 ASP A N 1
ATOM 713 C CA . ASP A 1 92 ? -8.644 1.401 -22.732 1.00 84.62 92 ASP A CA 1
ATOM 714 C C . ASP A 1 92 ? -9.580 2.619 -22.619 1.00 84.62 92 ASP A C 1
ATOM 716 O O . ASP A 1 92 ? -9.119 3.760 -22.583 1.00 84.62 92 ASP A O 1
ATOM 720 N N . SER A 1 93 ? -10.898 2.405 -22.546 1.00 88.31 93 SER A N 1
ATOM 721 C CA . SER A 1 93 ? -11.875 3.485 -22.368 1.00 88.31 93 SER A CA 1
ATOM 722 C C . SER A 1 93 ? -12.038 3.934 -20.910 1.00 88.31 93 SER A C 1
ATOM 724 O O . SER A 1 93 ? -12.601 5.003 -20.650 1.00 88.31 93 SER A O 1
ATOM 726 N N . LEU A 1 94 ? -11.558 3.136 -19.949 1.00 87.00 94 LEU A N 1
ATOM 727 C CA . LEU A 1 94 ? -11.734 3.375 -18.518 1.00 87.00 94 LEU A CA 1
ATOM 728 C C . LEU A 1 94 ? -10.505 4.036 -17.885 1.00 87.00 94 LEU A C 1
ATOM 730 O O . LEU A 1 94 ? -9.359 3.715 -18.192 1.00 87.00 94 LEU A O 1
ATOM 734 N N . ASP A 1 95 ? -10.741 4.914 -16.906 1.00 88.62 95 ASP A N 1
ATOM 735 C CA . ASP A 1 95 ? -9.661 5.463 -16.084 1.00 88.62 95 ASP A CA 1
ATOM 736 C C . ASP A 1 95 ? -9.023 4.400 -15.178 1.00 88.62 95 ASP A C 1
ATOM 738 O O . ASP A 1 95 ? -9.617 3.371 -14.862 1.00 88.62 95 ASP A O 1
ATOM 742 N N . TYR A 1 96 ? -7.824 4.699 -14.682 1.00 84.62 96 TYR A N 1
ATOM 743 C CA . TYR A 1 96 ? -7.010 3.803 -13.859 1.00 84.62 96 TYR A CA 1
ATOM 744 C C . TYR A 1 96 ? -7.762 3.143 -12.686 1.00 84.62 96 TYR A C 1
ATOM 746 O O . TYR A 1 96 ? -7.620 1.943 -12.446 1.00 84.62 96 TYR A O 1
ATOM 754 N N . GLY A 1 97 ? -8.580 3.906 -11.951 1.00 78.94 97 GLY A N 1
ATOM 755 C CA . GLY A 1 97 ? -9.335 3.372 -10.815 1.00 78.94 97 GLY A CA 1
ATOM 756 C C . GLY A 1 97 ? -10.552 2.560 -11.244 1.00 78.94 97 GLY A C 1
ATOM 757 O O . GLY A 1 97 ? -10.849 1.523 -10.646 1.00 78.94 97 GLY A O 1
ATOM 758 N N . ALA A 1 98 ? -11.228 3.000 -12.305 1.00 85.88 98 ALA A N 1
ATOM 759 C CA . ALA A 1 98 ? -12.363 2.288 -12.874 1.00 85.88 98 ALA A CA 1
ATOM 760 C C . ALA A 1 98 ? -11.980 0.995 -13.586 1.00 85.88 98 ALA A C 1
ATOM 762 O O . ALA A 1 98 ? -12.797 0.086 -13.594 1.00 85.88 98 ALA A O 1
ATOM 763 N N . ASN A 1 99 ? -10.770 0.898 -14.136 1.00 86.81 99 ASN A N 1
ATOM 764 C CA . ASN A 1 99 ? -10.260 -0.298 -14.804 1.00 86.81 99 ASN A CA 1
ATOM 765 C C . ASN A 1 99 ? -9.907 -1.396 -13.792 1.00 86.81 99 ASN A C 1
ATOM 767 O O . ASN A 1 99 ? -10.170 -2.580 -13.993 1.00 86.81 99 ASN A O 1
ATOM 771 N N . PHE A 1 100 ? -9.372 -1.001 -12.634 1.00 84.31 100 PHE A N 1
ATOM 772 C CA . PHE A 1 100 ? -8.970 -1.960 -11.611 1.00 84.31 100 PHE A CA 1
ATOM 773 C C . PHE A 1 100 ? -10.144 -2.707 -10.967 1.00 84.31 100 PHE A C 1
ATOM 775 O O . PHE A 1 100 ? -10.018 -3.884 -10.637 1.00 84.31 100 PHE A O 1
ATOM 782 N N . SER A 1 101 ? -11.302 -2.060 -10.812 1.00 83.75 101 SER A N 1
ATOM 783 C CA . SER A 1 101 ? -12.471 -2.686 -10.180 1.00 83.75 101 SER A CA 1
ATOM 784 C C . SER A 1 101 ? -13.008 -3.902 -10.972 1.00 83.75 101 SER A C 1
ATOM 786 O O . SER A 1 101 ? -13.094 -4.984 -10.382 1.00 83.75 101 SER A O 1
ATOM 788 N N . PRO A 1 102 ? -13.298 -3.808 -12.288 1.00 85.81 102 PRO A N 1
ATOM 789 C CA . PRO A 1 102 ? -13.670 -4.952 -13.118 1.00 85.81 102 PRO A CA 1
ATOM 790 C C . PRO A 1 102 ? -12.590 -6.024 -13.177 1.00 85.81 102 PRO A C 1
ATOM 792 O O . PRO A 1 102 ? -12.925 -7.201 -13.086 1.00 85.81 102 PRO A O 1
ATOM 795 N N . MET A 1 103 ? -11.305 -5.650 -13.236 1.00 84.31 103 MET A N 1
ATOM 796 C CA . MET A 1 103 ? -10.205 -6.624 -13.217 1.00 84.31 103 MET A CA 1
ATOM 797 C C . MET A 1 103 ? -10.185 -7.478 -11.939 1.00 84.31 103 MET A C 1
ATOM 799 O O . MET A 1 103 ? -9.737 -8.619 -11.967 1.00 84.31 103 MET A O 1
ATOM 803 N N . LEU A 1 104 ? -10.717 -6.975 -10.823 1.00 82.75 104 LEU A N 1
ATOM 804 C CA . LEU A 1 104 ? -10.906 -7.735 -9.580 1.00 82.75 104 LEU A CA 1
ATOM 805 C C . LEU A 1 104 ? -12.214 -8.550 -9.551 1.00 82.75 104 LEU A C 1
ATOM 807 O O . LEU A 1 104 ? -12.450 -9.311 -8.614 1.00 82.75 104 LEU A O 1
ATOM 811 N N . GLY A 1 105 ? -13.067 -8.404 -10.564 1.00 83.31 105 GLY A N 1
ATOM 812 C CA . GLY A 1 105 ? -14.380 -9.039 -10.660 1.00 83.31 105 GLY A CA 1
ATOM 813 C C . GLY A 1 105 ? -15.531 -8.211 -10.082 1.00 83.31 105 GLY A C 1
ATOM 814 O O . GLY A 1 105 ? -16.582 -8.779 -9.786 1.00 83.31 105 GLY A O 1
ATOM 815 N N . PHE A 1 106 ? -15.360 -6.895 -9.905 1.00 83.62 106 PHE A N 1
ATOM 816 C CA . PHE A 1 106 ? -16.409 -6.001 -9.406 1.00 83.62 106 PHE A CA 1
ATOM 817 C C . PHE A 1 106 ? -16.769 -4.925 -10.437 1.00 83.62 106 PHE A C 1
ATOM 819 O O . PHE A 1 106 ? -15.993 -4.002 -10.677 1.00 83.62 106 PHE A O 1
ATOM 826 N N . ASP A 1 107 ? -17.973 -4.993 -11.004 1.00 84.44 107 ASP A N 1
ATOM 827 C CA . ASP A 1 107 ? -18.395 -4.065 -12.068 1.00 84.44 107 ASP A CA 1
ATOM 828 C C . ASP A 1 107 ? -19.349 -2.946 -11.602 1.00 84.44 107 ASP A C 1
ATOM 830 O O . ASP A 1 107 ? -19.681 -2.029 -12.351 1.00 84.44 107 ASP A O 1
ATOM 834 N N . SER A 1 108 ? -19.768 -2.963 -10.332 1.00 87.38 108 SER A N 1
ATOM 835 C CA . SER A 1 108 ? -20.679 -1.942 -9.800 1.00 87.38 108 SER A CA 1
ATOM 836 C C . SER A 1 108 ? -20.099 -0.523 -9.960 1.00 87.38 108 SER A C 1
ATOM 838 O O . SER A 1 108 ? -18.959 -0.286 -9.545 1.00 87.38 108 SER A O 1
ATOM 840 N N . PRO A 1 109 ? -20.871 0.459 -10.472 1.00 89.25 109 PRO A N 1
ATOM 841 C CA . PRO A 1 109 ? -20.426 1.852 -10.576 1.00 89.25 109 PRO A CA 1
ATOM 842 C C . PRO A 1 109 ? -19.960 2.437 -9.236 1.00 89.25 109 PRO A C 1
ATOM 844 O O . PRO A 1 109 ? -18.952 3.136 -9.169 1.00 89.25 109 PRO A O 1
ATOM 847 N N . HIS A 1 110 ? -20.637 2.071 -8.145 1.00 86.06 110 HIS A N 1
ATOM 848 C CA . HIS A 1 110 ? -20.263 2.468 -6.786 1.00 86.06 110 HIS A CA 1
ATOM 849 C C . HIS A 1 110 ? -18.896 1.917 -6.375 1.00 86.06 110 HIS A C 1
ATOM 851 O O . HIS A 1 110 ? -18.149 2.578 -5.656 1.00 86.06 110 HIS A O 1
ATOM 857 N N . MET A 1 111 ? -18.548 0.720 -6.853 1.00 82.69 111 MET A N 1
ATOM 858 C CA . MET A 1 111 ? -17.249 0.112 -6.591 1.00 82.69 111 MET A CA 1
ATOM 859 C C . MET A 1 111 ? -16.129 0.822 -7.360 1.00 82.69 111 MET A C 1
ATOM 861 O O . MET A 1 111 ? -15.050 1.032 -6.809 1.00 82.69 111 MET A O 1
ATOM 865 N N . LYS A 1 112 ? -16.399 1.263 -8.596 1.00 86.31 112 LYS A N 1
ATOM 866 C CA . LYS A 1 112 ? -15.467 2.084 -9.388 1.00 86.31 112 LYS A CA 1
ATOM 867 C C . LYS A 1 112 ? -15.192 3.426 -8.696 1.00 86.31 112 LYS A C 1
ATOM 869 O O . LYS A 1 112 ? -14.032 3.794 -8.527 1.00 86.31 112 LYS A O 1
ATOM 874 N N . GLU A 1 113 ? -16.229 4.108 -8.205 1.00 87.50 113 GLU A N 1
ATOM 875 C CA . GLU A 1 113 ? -16.091 5.343 -7.407 1.00 87.50 113 GLU A CA 1
ATOM 876 C C . GLU A 1 113 ? -15.296 5.126 -6.117 1.00 87.50 113 GLU A C 1
ATOM 878 O O . GLU A 1 113 ? -14.365 5.871 -5.797 1.00 87.50 113 GLU A O 1
ATOM 883 N N . LEU A 1 114 ? -15.620 4.055 -5.392 1.00 82.25 114 LEU A N 1
ATOM 884 C CA . LEU A 1 114 ? -14.905 3.678 -4.184 1.00 82.25 114 LEU A CA 1
ATOM 885 C C . LEU A 1 114 ? -13.423 3.388 -4.478 1.00 82.25 114 LEU A C 1
ATOM 887 O O . LEU A 1 114 ? -12.556 3.787 -3.698 1.00 82.25 114 LEU A O 1
ATOM 891 N N . MET A 1 115 ? -13.118 2.742 -5.606 1.00 81.38 115 MET A N 1
ATOM 892 C CA . MET A 1 115 ? -11.749 2.454 -6.026 1.00 81.38 115 MET A CA 1
ATOM 893 C C . MET A 1 115 ? -10.976 3.733 -6.370 1.00 81.38 115 MET A C 1
ATOM 895 O O . MET A 1 115 ? -9.859 3.922 -5.886 1.00 81.38 115 MET A O 1
ATOM 899 N N . ARG A 1 116 ? -11.584 4.660 -7.122 1.00 85.44 116 ARG A N 1
ATOM 900 C CA . ARG A 1 116 ? -11.007 5.984 -7.424 1.00 85.44 116 ARG A CA 1
ATOM 901 C C . ARG A 1 116 ? -10.675 6.754 -6.144 1.00 85.44 116 ARG A C 1
ATOM 903 O O . ARG A 1 116 ? -9.552 7.246 -5.985 1.00 85.44 116 ARG A O 1
ATOM 910 N N . LEU A 1 117 ? -11.621 6.810 -5.200 1.00 83.06 117 LEU A N 1
ATOM 911 C CA . LEU A 1 117 ? -11.406 7.426 -3.890 1.00 83.06 117 LEU A CA 1
ATOM 912 C C . LEU A 1 117 ? -10.272 6.720 -3.139 1.00 83.06 117 LEU A C 1
ATOM 914 O O . LEU A 1 117 ? -9.361 7.372 -2.635 1.00 83.06 117 LEU A O 1
ATOM 918 N N . TYR A 1 118 ? -10.289 5.390 -3.080 1.00 76.75 118 TYR A N 1
ATOM 919 C CA . TYR A 1 118 ? -9.298 4.618 -2.337 1.00 76.75 118 TYR A CA 1
ATOM 920 C C . TYR A 1 118 ? -7.873 4.850 -2.845 1.00 76.75 118 TYR A C 1
ATOM 922 O O . TYR A 1 118 ? -6.996 5.169 -2.037 1.00 76.75 118 TYR A O 1
ATOM 930 N N . ILE A 1 119 ? -7.661 4.749 -4.160 1.00 76.81 119 ILE A N 1
ATOM 931 C CA . ILE A 1 119 ? -6.358 4.958 -4.809 1.00 76.81 119 ILE A CA 1
ATOM 932 C C . ILE A 1 119 ? -5.848 6.371 -4.522 1.00 76.81 119 ILE A C 1
ATOM 934 O O . ILE A 1 119 ? -4.691 6.565 -4.148 1.00 76.81 119 ILE A O 1
ATOM 938 N N . THR A 1 120 ? -6.733 7.361 -4.626 1.00 79.56 120 THR A N 1
ATOM 939 C CA . THR A 1 120 ? -6.381 8.764 -4.390 1.00 79.56 120 THR A CA 1
ATOM 940 C C . THR A 1 120 ? -5.954 9.015 -2.944 1.00 79.56 120 THR A C 1
ATOM 942 O O . THR A 1 120 ? -4.994 9.746 -2.698 1.00 79.56 120 THR A O 1
ATOM 945 N N . MET A 1 121 ? -6.643 8.403 -1.980 1.00 73.00 121 MET A N 1
ATOM 946 C CA . MET A 1 121 ? -6.430 8.650 -0.550 1.00 73.00 121 MET A CA 1
ATOM 947 C C . MET A 1 121 ? -5.231 7.885 0.022 1.00 73.00 121 MET A C 1
ATOM 949 O O . MET A 1 121 ? -4.552 8.391 0.919 1.00 73.00 121 MET A O 1
ATOM 953 N N . HIS A 1 122 ? -4.945 6.690 -0.500 1.00 71.06 122 HIS A N 1
ATOM 954 C CA . HIS A 1 122 ? -3.862 5.828 -0.011 1.00 71.06 122 HIS A CA 1
ATOM 955 C C . HIS A 1 122 ? -2.535 6.027 -0.738 1.00 71.06 122 HIS A C 1
ATOM 957 O O . HIS A 1 122 ? -1.571 5.330 -0.439 1.00 71.06 122 HIS A O 1
ATOM 963 N N . ARG A 1 123 ? -2.434 7.037 -1.608 1.00 63.66 123 ARG A N 1
ATOM 964 C CA . ARG A 1 123 ? -1.175 7.361 -2.284 1.00 63.66 123 ARG A CA 1
ATOM 965 C C . ARG A 1 123 ? -0.025 7.721 -1.324 1.00 63.66 123 ARG A C 1
ATOM 967 O O . ARG A 1 123 ? 1.119 7.626 -1.746 1.00 63.66 123 ARG A O 1
ATOM 974 N N . PHE A 1 124 ? -0.312 8.122 -0.070 1.00 53.78 124 PHE A N 1
ATOM 975 C CA . PHE A 1 124 ? 0.668 8.693 0.880 1.00 53.78 124 PHE A CA 1
ATOM 976 C C . PHE A 1 124 ? 1.048 7.859 2.118 1.00 53.78 124 PHE A C 1
ATOM 978 O O . PHE A 1 124 ? 2.163 8.042 2.599 1.00 53.78 124 PHE A O 1
ATOM 985 N N . VAL A 1 125 ? 0.172 7.032 2.712 1.00 50.66 125 VAL A N 1
ATOM 986 C CA . VAL A 1 125 ? 0.442 6.430 4.046 1.00 50.66 125 VAL A CA 1
ATOM 987 C C . VAL A 1 125 ? -0.143 5.022 4.194 1.00 50.66 125 VAL A C 1
ATOM 989 O O . VAL A 1 125 ? -1.246 4.732 3.734 1.00 50.66 125 VAL A O 1
ATOM 992 N N . LEU A 1 126 ? 0.605 4.179 4.911 1.00 47.34 126 LEU A N 1
ATOM 993 C CA . LEU A 1 126 ? 0.485 2.727 5.013 1.00 47.34 126 LEU A CA 1
ATOM 994 C C . LEU A 1 126 ? 0.017 2.257 6.398 1.00 47.34 126 LEU A C 1
ATOM 996 O O . LEU A 1 126 ? 0.841 1.839 7.202 1.00 47.34 126 LEU A O 1
ATOM 1000 N N . VAL A 1 127 ? -1.286 2.260 6.699 1.00 44.78 127 VAL A N 1
ATOM 1001 C CA . VAL A 1 127 ? -1.798 1.392 7.778 1.00 44.78 127 VAL A CA 1
ATOM 1002 C C . VAL A 1 127 ? -3.280 1.044 7.562 1.00 44.78 127 VAL A C 1
ATOM 1004 O O . VAL A 1 127 ? -4.135 1.919 7.663 1.00 44.78 127 VAL A O 1
ATOM 1007 N N . LEU A 1 128 ? -3.605 -0.229 7.279 1.00 51.56 128 LEU A N 1
ATOM 1008 C CA . LEU A 1 128 ? -4.995 -0.647 6.988 1.00 51.56 128 LEU A CA 1
ATOM 1009 C C . LEU A 1 128 ? -5.491 -1.884 7.770 1.00 51.56 128 LEU A C 1
ATOM 1011 O O . LEU A 1 128 ? -6.674 -1.979 8.077 1.00 51.56 128 LEU A O 1
ATOM 1015 N N . PHE A 1 129 ? -4.621 -2.827 8.148 1.00 40.94 129 PHE A N 1
ATOM 1016 C CA . PHE A 1 129 ? -5.077 -4.193 8.467 1.00 40.94 129 PHE A CA 1
ATOM 1017 C C . PHE A 1 129 ? -5.608 -4.460 9.888 1.00 40.94 129 PHE A C 1
ATOM 1019 O O . PHE A 1 129 ? -6.428 -5.356 10.067 1.00 40.94 129 PHE A O 1
ATOM 1026 N N . ARG A 1 130 ? -5.182 -3.723 10.922 1.00 46.94 130 ARG A N 1
ATOM 1027 C CA . ARG A 1 130 ? -5.423 -4.139 12.326 1.00 46.94 130 ARG A CA 1
ATOM 1028 C C . ARG A 1 130 ? -6.826 -3.835 12.869 1.00 46.94 130 ARG A C 1
ATOM 1030 O O . ARG A 1 130 ? -7.193 -4.374 13.907 1.00 46.94 130 ARG A O 1
ATOM 1037 N N . VAL A 1 131 ? -7.608 -2.987 12.201 1.00 57.19 131 VAL A N 1
ATOM 1038 C CA . VAL A 1 131 ? -8.865 -2.451 12.759 1.00 57.19 131 VAL A CA 1
ATOM 1039 C C . VAL A 1 131 ? -10.060 -3.368 12.518 1.00 57.19 131 VAL A C 1
ATOM 1041 O O . VAL A 1 131 ? -10.839 -3.616 13.431 1.00 57.19 131 VAL A O 1
ATOM 1044 N N . LEU A 1 132 ? -10.174 -3.940 11.320 1.00 55.22 132 LEU A N 1
ATOM 1045 C CA . LEU A 1 132 ? -11.310 -4.790 10.957 1.00 55.22 132 LEU A CA 1
ATOM 1046 C C . LEU A 1 132 ? -11.308 -6.148 11.657 1.00 55.22 132 LEU A C 1
ATOM 1048 O O . LEU A 1 132 ? -12.375 -6.620 12.029 1.00 55.22 132 LEU A O 1
ATOM 1052 N N . ILE A 1 133 ? -10.134 -6.750 11.876 1.00 58.84 133 ILE A N 1
ATOM 1053 C CA . ILE A 1 133 ? -10.022 -7.980 12.678 1.00 58.84 133 ILE A CA 1
ATOM 1054 C C . ILE A 1 133 ? -10.566 -7.711 14.083 1.00 58.84 133 ILE A C 1
ATOM 1056 O O . ILE A 1 133 ? -11.384 -8.482 14.571 1.00 58.84 133 ILE A O 1
ATOM 1060 N N . GLY A 1 134 ? -10.203 -6.561 14.662 1.00 61.41 134 GLY A N 1
ATOM 1061 C CA . GLY A 1 134 ? -10.751 -6.102 15.932 1.00 61.41 134 GLY A CA 1
ATOM 1062 C C . GLY A 1 134 ? -12.265 -5.909 15.897 1.00 61.41 134 GLY A C 1
ATOM 1063 O O . GLY A 1 134 ? -12.931 -6.340 16.826 1.00 61.41 134 GLY A O 1
ATOM 1064 N N . ILE A 1 135 ? -12.817 -5.309 14.832 1.00 64.06 135 ILE A N 1
ATOM 1065 C CA . ILE A 1 135 ? -14.267 -5.075 14.659 1.00 64.06 135 ILE A CA 1
ATOM 1066 C C . ILE A 1 135 ? -15.051 -6.378 14.451 1.00 64.06 135 ILE A C 1
ATOM 1068 O O . ILE A 1 135 ? -16.181 -6.490 14.915 1.00 64.06 135 ILE A O 1
ATOM 1072 N N . LYS A 1 136 ? -14.475 -7.381 13.792 1.00 65.69 136 LYS A N 1
ATOM 1073 C CA . LYS A 1 136 ? -15.133 -8.681 13.632 1.00 65.69 136 LYS A CA 1
ATOM 1074 C C . LYS A 1 136 ? -15.121 -9.504 14.906 1.00 65.69 136 LYS A C 1
ATOM 1076 O O . LYS A 1 136 ? -16.183 -9.965 15.302 1.00 65.69 136 LYS A O 1
ATOM 1081 N N . SER A 1 137 ? -13.977 -9.586 15.589 1.00 64.94 137 SER A N 1
ATOM 1082 C CA . SER A 1 137 ? -13.928 -10.194 16.924 1.00 64.94 137 SER A CA 1
ATOM 1083 C C . SER A 1 137 ? -14.878 -9.478 17.887 1.00 64.94 137 SER A C 1
ATOM 1085 O O . SER A 1 137 ? -15.536 -10.109 18.695 1.00 64.94 137 SER A O 1
ATOM 1087 N N . LEU A 1 138 ? -15.017 -8.158 17.742 1.00 64.12 138 LEU A N 1
ATOM 1088 C CA . LEU A 1 138 ? -16.002 -7.322 18.434 1.00 64.12 138 LEU A CA 1
ATOM 1089 C C . LEU A 1 138 ? -17.452 -7.762 18.177 1.00 64.12 138 LEU A C 1
ATOM 1091 O O . LEU A 1 138 ? -18.225 -7.883 19.121 1.00 64.12 138 LEU A O 1
ATOM 1095 N N . VAL A 1 139 ? -17.836 -7.970 16.913 1.00 65.88 139 VAL A N 1
ATOM 1096 C CA . VAL A 1 139 ? -19.188 -8.429 16.544 1.00 65.88 139 VAL A CA 1
ATOM 1097 C C . VAL A 1 139 ? -19.448 -9.840 17.078 1.00 65.88 139 VAL A C 1
ATOM 1099 O O . VAL A 1 139 ? -20.530 -10.099 17.600 1.00 65.88 139 VAL A O 1
ATOM 1102 N N . GLU A 1 140 ? -18.455 -10.724 16.988 1.00 69.19 140 GLU A N 1
ATOM 1103 C CA . GLU A 1 140 ? -18.536 -12.108 17.468 1.00 69.19 140 GLU A CA 1
ATOM 1104 C C . GLU A 1 140 ? -18.617 -12.198 19.002 1.00 69.19 140 GLU A C 1
ATOM 1106 O O . GLU A 1 140 ? -19.399 -12.988 19.523 1.00 69.19 140 GLU A O 1
ATOM 1111 N N . GLU A 1 141 ? -17.865 -11.369 19.735 1.00 66.44 141 GLU A N 1
ATOM 1112 C CA . GLU A 1 141 ? -17.854 -11.357 21.206 1.00 66.44 141 GLU A CA 1
ATOM 1113 C C . GLU A 1 141 ? -19.075 -10.653 21.815 1.00 66.44 141 GLU A C 1
ATOM 1115 O O . GLU A 1 141 ? -19.546 -11.055 22.881 1.00 66.44 141 GLU A O 1
ATOM 1120 N N . CYS A 1 142 ? -19.578 -9.586 21.185 1.00 58.78 142 CYS A N 1
ATOM 1121 C CA . CYS A 1 142 ? -20.617 -8.747 21.789 1.00 58.78 142 CYS A CA 1
ATOM 1122 C C . CYS A 1 142 ? -22.052 -9.153 21.430 1.00 58.78 142 CYS A C 1
ATOM 1124 O O . CYS A 1 142 ? -22.977 -8.815 22.174 1.00 58.78 142 CYS A O 1
ATOM 1126 N N . GLY A 1 143 ? -22.270 -9.834 20.300 1.00 58.12 143 GLY A N 1
ATOM 1127 C CA . GLY A 1 143 ? -23.614 -10.004 19.741 1.00 58.12 143 GLY A CA 1
ATOM 1128 C C . GLY A 1 143 ? -24.359 -8.665 19.560 1.00 58.12 143 GLY A C 1
ATOM 1129 O O . GLY A 1 143 ? -23.801 -7.579 19.720 1.00 58.12 143 GLY A O 1
ATOM 1130 N N . GLU A 1 144 ? -25.653 -8.705 19.241 1.00 54.44 144 GLU A N 1
ATOM 1131 C CA . GLU A 1 144 ? -26.460 -7.486 19.025 1.00 54.44 144 GLU A CA 1
ATOM 1132 C C . GLU A 1 144 ? -26.801 -6.703 20.315 1.00 54.44 144 GLU A C 1
ATOM 1134 O O . GLU A 1 144 ? -27.362 -5.611 20.232 1.00 54.44 144 GLU A O 1
ATOM 1139 N N . LYS A 1 145 ? -26.491 -7.233 21.512 1.00 45.12 145 LYS A N 1
ATOM 1140 C CA . LYS A 1 145 ? -27.142 -6.826 22.778 1.00 45.12 145 LYS A CA 1
ATOM 1141 C C . LYS A 1 145 ? -26.277 -6.108 23.825 1.00 45.12 145 LYS A C 1
ATOM 1143 O O . LYS A 1 145 ? -26.849 -5.614 24.793 1.00 45.12 145 LYS A O 1
ATOM 1148 N N . ILE A 1 146 ? -24.952 -6.023 23.688 1.00 52.38 146 ILE A N 1
ATOM 1149 C CA . ILE A 1 146 ? -24.110 -5.351 24.702 1.00 52.38 146 ILE A CA 1
ATOM 1150 C C . ILE A 1 146 ? -24.058 -3.831 24.467 1.00 52.38 146 ILE A C 1
ATOM 1152 O O . ILE A 1 146 ? -23.848 -3.374 23.338 1.00 52.38 146 ILE A O 1
ATOM 1156 N N . SER A 1 147 ? -24.210 -3.043 25.544 1.00 61.38 147 SER A N 1
ATOM 1157 C CA . SER A 1 147 ? -23.967 -1.596 25.510 1.00 61.38 147 SER A CA 1
ATOM 1158 C C . SER A 1 147 ? -22.506 -1.326 25.144 1.00 61.38 147 SER A C 1
ATOM 1160 O O . SER A 1 147 ? -21.569 -1.793 25.790 1.00 61.38 147 SER A O 1
ATOM 1162 N N . LYS A 1 148 ? -22.301 -0.576 24.063 1.00 66.50 148 LYS A N 1
ATOM 1163 C CA . LYS A 1 148 ? -20.994 -0.421 23.406 1.00 66.50 148 LYS A CA 1
ATOM 1164 C C . LYS A 1 148 ? -19.976 0.328 24.275 1.00 66.50 148 LYS A C 1
ATOM 1166 O O . LYS A 1 148 ? -18.777 0.135 24.102 1.00 66.50 148 LYS A O 1
ATOM 1171 N N . GLU A 1 149 ? -20.441 1.128 25.231 1.00 71.94 149 GLU A N 1
ATOM 1172 C CA . GLU A 1 149 ? -19.613 1.831 26.221 1.00 71.94 149 GLU A CA 1
ATOM 1173 C C . GLU A 1 149 ? -18.972 0.863 27.220 1.00 71.94 149 GLU A C 1
ATOM 1175 O O . GLU A 1 149 ? -17.780 0.960 27.509 1.00 71.94 149 GLU A O 1
ATOM 1180 N N . GLU A 1 150 ? -19.736 -0.124 27.691 1.00 71.88 150 GLU A N 1
ATOM 1181 C CA . GLU A 1 150 ? -19.262 -1.139 28.636 1.00 71.88 150 GLU A CA 1
ATOM 1182 C C . GLU A 1 150 ? -18.142 -1.986 28.018 1.00 71.88 150 GLU A C 1
ATOM 1184 O O . GLU A 1 150 ? -17.153 -2.306 28.678 1.00 71.88 150 GLU A O 1
ATOM 1189 N N . TYR A 1 151 ? -18.229 -2.263 26.713 1.00 72.06 151 TYR A N 1
ATOM 1190 C CA . TYR A 1 151 ? -17.148 -2.912 25.973 1.00 72.06 151 TYR A CA 1
ATOM 1191 C C . TYR A 1 151 ? -15.879 -2.057 25.918 1.00 72.06 151 TYR A C 1
ATOM 1193 O O . TYR A 1 151 ? -14.774 -2.572 26.117 1.00 72.06 151 TYR A O 1
ATOM 1201 N N . VAL A 1 152 ? -16.017 -0.763 25.614 1.00 75.81 152 VAL A N 1
ATOM 1202 C CA . VAL A 1 152 ? -14.872 0.151 25.521 1.00 75.81 152 VAL A CA 1
ATOM 1203 C C . VAL A 1 152 ? -14.143 0.185 26.862 1.00 75.81 152 VAL A C 1
ATOM 1205 O O . VAL A 1 152 ? -12.930 -0.026 26.906 1.00 75.81 152 VAL A O 1
ATOM 1208 N N . TRP A 1 153 ? -14.891 0.319 27.957 1.00 78.81 153 TRP A N 1
ATOM 1209 C CA . TRP A 1 153 ? -14.349 0.251 29.309 1.00 78.81 153 TRP A CA 1
ATOM 1210 C C . TRP A 1 153 ? -13.718 -1.103 29.630 1.00 78.81 153 TRP A C 1
ATOM 1212 O O . TRP A 1 153 ? -12.582 -1.146 30.099 1.00 78.81 153 TRP A O 1
ATOM 1222 N N . LYS A 1 154 ? -14.380 -2.220 29.311 1.00 81.50 154 LYS A N 1
ATOM 1223 C CA . LYS A 1 154 ? -13.833 -3.573 29.509 1.00 81.50 154 LYS A CA 1
ATOM 1224 C C . LYS A 1 154 ? -12.510 -3.770 28.766 1.00 81.50 154 LYS A C 1
ATOM 1226 O O . LYS A 1 154 ? -11.559 -4.320 29.320 1.00 81.50 154 LYS A O 1
ATOM 1231 N N . THR A 1 155 ? -12.429 -3.293 27.529 1.00 79.12 155 THR A N 1
ATOM 1232 C CA . THR A 1 155 ? -11.238 -3.415 26.680 1.00 79.12 155 THR A CA 1
ATOM 1233 C C . THR A 1 155 ? -10.084 -2.594 27.239 1.00 79.12 155 THR A C 1
ATOM 1235 O O . THR A 1 155 ? -8.980 -3.118 27.399 1.00 79.12 155 THR A O 1
ATOM 1238 N N . LEU A 1 156 ? -10.348 -1.344 27.620 1.00 79.81 156 LEU A N 1
ATOM 1239 C CA . LEU A 1 156 ? -9.346 -0.461 28.213 1.00 79.81 156 LEU A CA 1
ATOM 1240 C C . LEU A 1 156 ? -8.874 -0.971 29.587 1.00 79.81 156 LEU A C 1
ATOM 1242 O O . LEU A 1 156 ? -7.672 -0.975 29.847 1.00 79.81 156 LEU A O 1
ATOM 1246 N N . ASN A 1 157 ? -9.783 -1.498 30.415 1.00 82.81 157 ASN A N 1
ATOM 1247 C CA . ASN A 1 157 ? -9.464 -2.113 31.710 1.00 82.81 157 ASN A CA 1
ATOM 1248 C C . ASN A 1 157 ? -8.662 -3.413 31.560 1.00 82.81 157 ASN A C 1
ATOM 1250 O O . ASN A 1 157 ? -7.803 -3.713 32.384 1.00 82.81 157 ASN A O 1
ATOM 1254 N N . SER A 1 158 ? -8.869 -4.155 30.468 1.00 81.81 158 SER A N 1
ATOM 1255 C CA . SER A 1 158 ? -8.048 -5.323 30.117 1.00 81.81 158 SER A CA 1
ATOM 1256 C C . SER A 1 158 ? -6.654 -4.965 29.573 1.00 81.81 158 SER A C 1
ATOM 1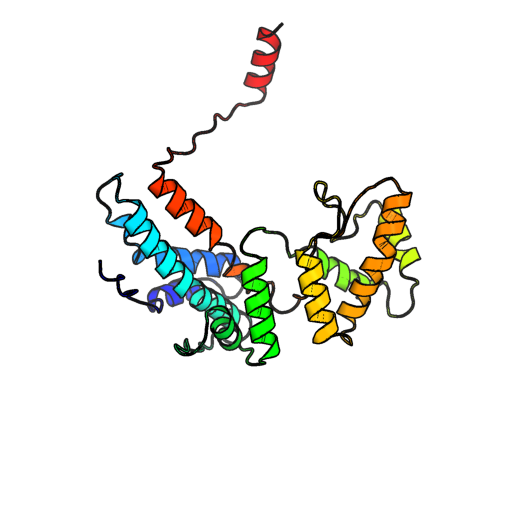258 O O . SER A 1 158 ? -5.942 -5.839 29.084 1.00 81.81 158 SER A O 1
ATOM 1260 N N . SER A 1 159 ? -6.254 -3.686 29.634 1.00 77.00 159 SER A N 1
ATOM 1261 C CA . SER A 1 159 ? -5.001 -3.159 29.073 1.00 77.00 159 SER A CA 1
ATOM 1262 C C . SER A 1 159 ? -4.848 -3.378 27.561 1.00 77.00 159 SER A C 1
ATOM 1264 O O . SER A 1 159 ? -3.740 -3.338 27.024 1.00 77.00 159 SER A O 1
ATOM 1266 N N . LYS A 1 160 ? -5.961 -3.581 26.845 1.00 77.75 160 LYS A N 1
ATOM 1267 C CA . LYS A 1 160 ? -5.985 -3.654 25.383 1.00 77.75 160 LYS A CA 1
ATOM 1268 C C . LYS A 1 160 ? -6.207 -2.262 24.792 1.00 77.75 160 LYS A C 1
ATOM 1270 O O . LYS A 1 160 ? -6.834 -1.390 25.390 1.00 77.75 160 LYS A O 1
ATOM 1275 N N . VAL A 1 161 ? -5.692 -2.060 23.583 1.00 75.25 161 VAL A N 1
ATOM 1276 C CA . VAL A 1 161 ? -5.922 -0.840 22.797 1.00 75.25 161 VAL A CA 1
ATOM 1277 C C . VAL A 1 161 ? -7.119 -1.031 21.879 1.00 75.25 161 VAL A C 1
ATOM 1279 O O . VAL A 1 161 ? -7.309 -2.117 21.336 1.00 75.25 161 VAL A O 1
ATOM 1282 N N . ILE A 1 162 ? -7.892 0.032 21.668 1.00 74.50 162 ILE A N 1
ATOM 1283 C CA . ILE A 1 162 ? -8.983 0.027 20.693 1.00 74.50 162 ILE A CA 1
ATOM 1284 C C . ILE A 1 162 ? -8.362 0.237 19.311 1.00 74.50 162 ILE A C 1
ATOM 1286 O O . ILE A 1 162 ? -7.801 1.309 19.055 1.00 74.50 162 ILE A O 1
ATOM 1290 N N . PRO A 1 163 ? -8.428 -0.755 18.407 1.00 70.12 163 PRO A N 1
ATOM 1291 C CA . PRO A 1 163 ? -7.859 -0.613 17.079 1.00 70.12 163 PRO A CA 1
ATOM 1292 C C . PRO A 1 163 ? -8.484 0.578 16.352 1.00 70.12 163 PRO A C 1
ATOM 1294 O O . PRO A 1 163 ? -9.700 0.738 16.319 1.00 70.12 163 PRO A O 1
ATOM 1297 N N . GLY A 1 164 ? -7.647 1.420 15.755 1.00 66.75 164 GLY A N 1
ATOM 1298 C CA . GLY A 1 164 ? -8.108 2.561 14.967 1.00 66.75 164 GLY A CA 1
ATOM 1299 C C . GLY A 1 164 ? -8.075 3.907 15.694 1.00 66.75 164 GLY A C 1
ATOM 1300 O O . GLY A 1 164 ? -8.067 4.954 15.048 1.00 66.75 164 GLY A O 1
ATOM 1301 N N . TYR A 1 165 ? -7.971 3.895 17.020 1.00 72.00 165 TYR A N 1
ATOM 1302 C CA . TYR A 1 165 ? -7.774 5.082 17.850 1.00 72.00 165 TYR A CA 1
ATOM 1303 C C . TYR A 1 165 ? -6.356 5.056 18.406 1.00 72.00 165 TYR A C 1
ATOM 1305 O O . TYR A 1 165 ? -5.796 3.982 18.620 1.00 72.00 165 TYR A O 1
ATOM 1313 N N . GLY A 1 166 ? -5.749 6.220 18.639 1.00 64.56 166 GLY A N 1
ATOM 1314 C CA . GLY A 1 166 ? -4.442 6.241 19.301 1.00 64.56 166 GLY A CA 1
ATOM 1315 C C . GLY A 1 166 ? -3.273 6.808 18.517 1.00 64.56 166 GLY A C 1
ATOM 1316 O O . GLY A 1 166 ? -2.134 6.603 18.927 1.00 64.56 166 GLY A O 1
ATOM 1317 N N . HIS A 1 167 ? -3.498 7.490 17.393 1.00 65.31 167 HIS A N 1
ATOM 1318 C CA . HIS A 1 167 ? -2.374 8.002 16.613 1.00 65.31 167 HIS A CA 1
ATOM 1319 C C . HIS A 1 167 ? -1.695 9.174 17.338 1.00 65.31 167 HIS A C 1
ATOM 1321 O O . HIS A 1 167 ? -2.259 10.261 17.417 1.00 65.31 167 HIS A O 1
ATOM 1327 N N . GLY A 1 168 ? -0.455 8.989 17.801 1.00 61.34 168 GLY A N 1
ATOM 1328 C CA . GLY A 1 168 ? 0.273 9.940 18.661 1.00 61.34 168 GLY A CA 1
ATOM 1329 C C . GLY A 1 168 ? 0.683 11.282 18.031 1.00 61.34 168 GLY A C 1
ATOM 1330 O O . GLY A 1 168 ? 1.480 12.005 18.613 1.00 61.34 168 GLY A O 1
ATOM 1331 N N . VAL A 1 169 ? 0.165 11.620 16.846 1.00 68.25 169 VAL A N 1
ATOM 1332 C CA . VAL A 1 169 ? 0.534 12.835 16.087 1.00 68.25 169 VAL A CA 1
ATOM 1333 C C . VAL A 1 169 ? -0.692 13.679 15.745 1.00 68.25 169 VAL A C 1
ATOM 1335 O O . VAL A 1 169 ? -0.641 14.907 15.818 1.00 68.25 169 VAL A O 1
ATOM 1338 N N . LEU A 1 170 ? -1.808 13.045 15.369 1.00 68.69 170 LEU A N 1
ATOM 1339 C CA . LEU A 1 170 ? -2.996 13.771 14.940 1.00 68.69 170 LEU A CA 1
ATOM 1340 C C . LEU A 1 170 ? -3.793 14.274 16.141 1.00 68.69 170 LEU A C 1
ATOM 1342 O O . LEU A 1 170 ? -4.164 13.517 17.032 1.00 68.69 170 LEU A O 1
ATOM 1346 N N . ARG A 1 171 ? -4.107 15.571 16.112 1.00 71.50 171 ARG A N 1
ATOM 1347 C CA . ARG A 1 171 ? -4.906 16.267 17.135 1.00 71.50 171 ARG A CA 1
ATOM 1348 C C . ARG A 1 171 ? -6.383 16.409 16.763 1.00 71.50 171 ARG A C 1
ATOM 1350 O O . ARG A 1 171 ? -7.127 17.078 17.469 1.00 71.50 171 ARG A O 1
ATOM 1357 N N . LYS A 1 172 ? -6.778 15.873 15.611 1.00 77.50 172 LYS A N 1
ATOM 1358 C CA . LYS A 1 172 ? -8.144 15.869 15.082 1.00 77.50 172 LYS A CA 1
ATOM 1359 C C . LYS A 1 172 ? -8.368 14.560 14.336 1.00 77.50 172 LYS A C 1
ATOM 1361 O O . LYS A 1 172 ? -7.406 13.869 13.998 1.00 77.50 172 LYS A O 1
ATOM 1366 N N . THR A 1 173 ? -9.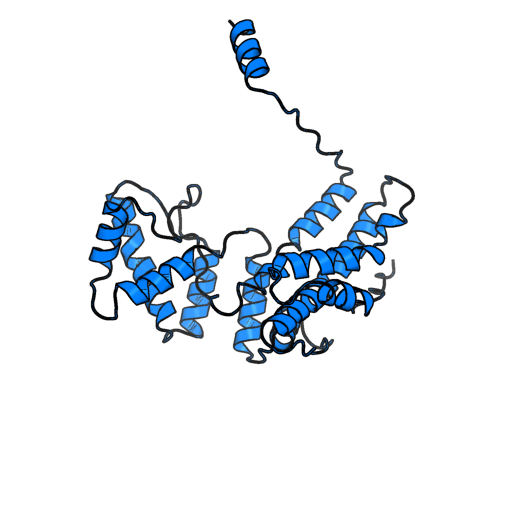632 14.247 14.067 1.00 78.81 173 THR A N 1
ATOM 1367 C CA . THR A 1 173 ? -10.003 13.117 13.206 1.00 78.81 173 THR A CA 1
ATOM 1368 C C . THR A 1 173 ? -9.286 13.221 11.866 1.00 78.81 173 THR A C 1
ATOM 1370 O O . THR A 1 173 ? -9.222 14.303 11.280 1.00 78.81 173 THR A O 1
ATOM 1373 N N . ASP A 1 174 ? -8.764 12.098 11.381 1.00 79.88 174 ASP A N 1
ATOM 1374 C CA . ASP A 1 174 ? -8.098 12.055 10.089 1.00 79.88 174 ASP A CA 1
ATOM 1375 C C . ASP A 1 174 ? -9.063 12.480 8.958 1.00 79.88 174 ASP A C 1
ATOM 1377 O O . ASP A 1 174 ? -10.116 11.851 8.794 1.00 79.88 174 ASP A O 1
ATOM 1381 N N . PRO A 1 175 ? -8.730 13.505 8.147 1.00 83.31 175 PRO A N 1
ATOM 1382 C CA . PRO A 1 175 ? -9.553 13.919 7.008 1.00 83.31 175 PRO A CA 1
ATOM 1383 C C . PRO A 1 175 ? -9.866 12.765 6.056 1.00 83.31 175 PRO A C 1
ATOM 1385 O O . PRO A 1 175 ? -10.928 12.718 5.440 1.00 83.31 175 PRO A O 1
ATOM 1388 N N . ARG A 1 176 ? -8.963 11.789 5.966 1.00 79.12 176 ARG A N 1
ATOM 1389 C CA . ARG A 1 176 ? -9.136 10.627 5.114 1.00 79.12 176 ARG A CA 1
ATOM 1390 C C . ARG A 1 176 ? -10.227 9.689 5.640 1.00 79.12 176 ARG A C 1
ATOM 1392 O O . ARG A 1 176 ? -10.960 9.110 4.837 1.00 79.12 176 ARG A O 1
ATOM 1399 N N . TYR A 1 177 ? -10.370 9.559 6.961 1.00 79.12 177 TYR A N 1
ATOM 1400 C CA . TYR A 1 177 ? -11.521 8.874 7.555 1.00 79.12 177 TYR A CA 1
ATOM 1401 C C . TYR A 1 177 ? -12.813 9.644 7.275 1.00 79.12 177 TYR A C 1
ATOM 1403 O O . TYR A 1 177 ? -13.805 9.034 6.890 1.00 79.12 177 TYR A O 1
ATOM 1411 N N . VAL A 1 178 ? -12.794 10.976 7.396 1.00 84.38 178 VAL A N 1
ATOM 1412 C CA . VAL A 1 178 ? -13.972 11.816 7.120 1.00 84.38 178 VAL A CA 1
ATOM 1413 C C . VAL A 1 178 ? -14.468 11.614 5.687 1.00 84.38 178 VAL A C 1
ATOM 1415 O O . VAL A 1 178 ? -15.655 11.364 5.495 1.00 84.38 178 VAL A O 1
ATOM 1418 N N . CYS A 1 179 ? -13.577 11.624 4.690 1.00 84.81 179 CYS A N 1
ATOM 1419 C CA . CYS A 1 179 ? -13.951 11.363 3.295 1.00 84.81 179 CYS A CA 1
ATOM 1420 C C . CYS A 1 179 ? -14.630 9.997 3.116 1.00 84.81 179 CYS A C 1
ATOM 1422 O O . CYS A 1 179 ? -15.644 9.891 2.429 1.00 84.81 179 CYS A O 1
ATOM 1424 N N . GLN A 1 180 ? -14.106 8.953 3.762 1.00 81.56 180 GLN A N 1
ATOM 1425 C CA . GLN A 1 180 ? -14.710 7.622 3.708 1.00 81.56 180 GLN A CA 1
ATOM 1426 C C . GLN A 1 180 ? -16.042 7.553 4.446 1.00 81.56 180 GLN A C 1
ATOM 1428 O O . GLN A 1 180 ? -16.974 6.937 3.946 1.00 81.56 180 GLN A O 1
ATOM 1433 N N . ARG A 1 181 ? -16.170 8.215 5.599 1.00 83.62 181 ARG A N 1
ATOM 1434 C CA . ARG A 1 181 ? -17.442 8.311 6.321 1.00 83.62 181 ARG A CA 1
ATOM 1435 C C . ARG A 1 181 ? -18.498 9.008 5.465 1.00 83.62 181 ARG A C 1
ATOM 1437 O O . ARG A 1 181 ? -19.615 8.516 5.387 1.00 83.62 181 ARG A O 1
ATOM 1444 N N . VAL A 1 182 ? -18.147 10.100 4.782 1.00 89.62 182 VAL A N 1
ATOM 1445 C CA . VAL A 1 182 ? -19.054 10.800 3.854 1.00 89.62 182 VAL A CA 1
ATOM 1446 C C . VAL A 1 182 ? -19.466 9.895 2.693 1.00 89.62 182 VAL A C 1
ATOM 1448 O O . VAL A 1 182 ? -20.639 9.878 2.332 1.00 89.62 182 VAL A O 1
ATOM 1451 N N . PHE A 1 183 ? -18.533 9.126 2.128 1.00 86.75 183 PHE A N 1
ATOM 1452 C CA . PHE A 1 183 ? -18.850 8.139 1.095 1.00 86.75 183 PHE A CA 1
ATOM 1453 C C . PHE A 1 183 ? -19.805 7.058 1.625 1.00 86.75 183 PHE A C 1
ATOM 1455 O O . PHE A 1 183 ? -20.816 6.759 0.995 1.00 86.75 183 PHE A O 1
ATOM 1462 N N . ALA A 1 184 ? -19.525 6.515 2.812 1.00 84.31 184 ALA A N 1
ATOM 1463 C CA . ALA A 1 184 ? -20.329 5.455 3.399 1.00 84.31 184 ALA A CA 1
ATOM 1464 C C . ALA A 1 184 ? -21.749 5.914 3.757 1.00 84.31 184 ALA A C 1
ATOM 1466 O O . ALA A 1 184 ? -22.710 5.228 3.433 1.00 84.31 184 ALA A O 1
ATOM 1467 N N . LEU A 1 185 ? -21.900 7.115 4.321 1.00 87.75 185 LEU A N 1
ATOM 1468 C CA . LEU A 1 185 ? -23.212 7.707 4.604 1.00 87.75 185 LEU A CA 1
ATOM 1469 C C . LEU A 1 185 ? -24.078 7.864 3.347 1.00 87.75 185 LEU A C 1
ATOM 1471 O O . LEU A 1 185 ? -25.299 7.806 3.442 1.00 87.75 185 LEU A O 1
ATOM 1475 N N . LYS A 1 186 ? -23.461 8.080 2.180 1.00 90.25 186 LYS A N 1
ATOM 1476 C CA . LYS A 1 186 ? -24.175 8.259 0.909 1.00 90.25 186 LYS A CA 1
ATOM 1477 C C . LYS A 1 186 ? -24.532 6.943 0.222 1.00 90.25 186 LYS A C 1
ATOM 1479 O O . LYS A 1 186 ? -25.574 6.874 -0.417 1.00 90.25 186 LYS A O 1
ATOM 1484 N N . HIS A 1 187 ? -23.661 5.937 0.306 1.00 84.81 187 HIS A N 1
ATOM 1485 C CA . HIS A 1 187 ? -23.751 4.743 -0.545 1.00 84.81 187 HIS A CA 1
ATOM 1486 C C . HIS A 1 187 ? -23.983 3.429 0.213 1.00 84.81 187 HIS A C 1
ATOM 1488 O O . HIS A 1 187 ? -24.392 2.451 -0.403 1.00 84.81 187 HIS A O 1
ATOM 1494 N N . LEU A 1 188 ? -23.720 3.386 1.521 1.00 84.56 188 LEU A N 1
ATOM 1495 C CA . LEU A 1 188 ? -23.908 2.209 2.383 1.00 84.56 188 LEU A CA 1
ATOM 1496 C C . LEU A 1 188 ? -24.287 2.598 3.835 1.00 84.56 188 LEU A C 1
ATOM 1498 O O . LEU A 1 188 ? -23.614 2.174 4.776 1.00 84.56 188 LEU A O 1
ATOM 1502 N N . PRO A 1 189 ? -25.347 3.406 4.053 1.00 85.44 189 PRO A N 1
ATOM 1503 C CA . PRO A 1 189 ? -25.759 3.820 5.399 1.00 85.44 189 PRO A CA 1
ATOM 1504 C C . PRO A 1 189 ? -26.317 2.663 6.244 1.00 85.44 189 PRO A C 1
ATOM 1506 O O . PRO A 1 189 ? -26.166 2.656 7.467 1.00 85.44 189 PRO A O 1
ATOM 1509 N N . ASP A 1 190 ? -26.929 1.675 5.591 1.00 84.75 190 ASP A N 1
ATOM 1510 C CA . ASP A 1 190 ? -27.609 0.553 6.245 1.00 84.75 190 ASP A CA 1
ATOM 1511 C C . ASP A 1 190 ? -26.684 -0.638 6.530 1.00 84.75 190 ASP A C 1
ATOM 1513 O O . ASP A 1 190 ? -27.113 -1.625 7.126 1.00 84.75 190 ASP A O 1
ATOM 1517 N N . ASP A 1 191 ? -25.410 -0.560 6.131 1.00 78.44 191 ASP A N 1
ATOM 1518 C CA . ASP A 1 191 ? -24.454 -1.636 6.376 1.00 78.44 191 ASP A CA 1
ATOM 1519 C C . ASP A 1 191 ? -24.217 -1.816 7.896 1.00 78.44 191 ASP A C 1
ATOM 1521 O O . ASP A 1 191 ? -23.813 -0.864 8.580 1.00 78.44 191 ASP A O 1
ATOM 1525 N N . PRO A 1 192 ? -24.433 -3.023 8.460 1.00 76.81 192 PRO A N 1
ATOM 1526 C CA . PRO A 1 192 ? -24.317 -3.252 9.902 1.00 76.81 192 PRO A CA 1
ATOM 1527 C C . PRO A 1 192 ? -22.924 -2.946 10.462 1.00 76.81 192 PRO A C 1
ATOM 1529 O O . PRO A 1 192 ? -22.792 -2.449 11.587 1.00 76.81 192 PRO A O 1
ATOM 1532 N N . LEU A 1 193 ? -21.869 -3.207 9.681 1.00 73.25 193 LEU A N 1
ATOM 1533 C CA . LEU A 1 193 ? -20.505 -2.897 10.095 1.00 73.25 193 LEU A CA 1
ATOM 1534 C C . LEU A 1 193 ? -20.309 -1.373 10.108 1.00 73.25 193 LEU A C 1
ATOM 1536 O O . LEU A 1 193 ? -19.702 -0.841 11.043 1.00 73.25 193 LEU A O 1
ATOM 1540 N N . PHE A 1 194 ? -20.826 -0.657 9.104 1.00 79.12 194 PHE A N 1
ATOM 1541 C CA . PHE A 1 194 ? -20.758 0.803 9.048 1.00 79.12 194 PHE A CA 1
ATOM 1542 C C . PHE A 1 194 ? -21.467 1.461 10.218 1.00 79.12 194 PHE A C 1
ATOM 1544 O O . PHE A 1 194 ? -20.897 2.344 10.861 1.00 79.12 194 PHE A O 1
ATOM 1551 N N . GLN A 1 195 ? -22.654 0.983 10.572 1.00 79.94 195 GLN A N 1
ATOM 1552 C CA . GLN A 1 195 ? -23.364 1.472 11.748 1.00 79.94 195 GLN A CA 1
ATOM 1553 C C . GLN A 1 195 ? -22.579 1.224 13.040 1.00 79.94 195 GLN A C 1
ATOM 1555 O O . GLN A 1 195 ? -22.572 2.071 13.937 1.00 79.94 195 GLN A O 1
ATOM 1560 N N . LEU A 1 196 ? -21.892 0.083 13.151 1.00 76.50 196 LEU A N 1
ATOM 1561 C CA . LEU A 1 196 ? -21.026 -0.199 14.291 1.00 76.50 196 LEU A CA 1
ATOM 1562 C C . LEU A 1 196 ? -19.874 0.806 14.378 1.00 76.50 196 LEU A C 1
ATOM 1564 O O . LEU A 1 196 ? -19.656 1.374 15.447 1.00 76.50 196 LEU A O 1
ATOM 1568 N N . VAL A 1 197 ? -19.180 1.081 13.274 1.00 77.12 197 VAL A N 1
ATOM 1569 C CA . VAL A 1 197 ? -18.077 2.050 13.289 1.00 77.12 197 VAL A CA 1
ATOM 1570 C C . VAL A 1 197 ? -18.534 3.488 13.419 1.00 77.12 197 VAL A C 1
ATOM 1572 O O . VAL A 1 197 ? -17.864 4.267 14.096 1.00 77.12 197 VAL A O 1
ATOM 1575 N N . SER A 1 198 ? -19.687 3.844 12.861 1.00 82.62 198 SER A N 1
ATOM 1576 C CA . SER A 1 198 ? -20.272 5.161 13.086 1.00 82.62 198 SER A CA 1
ATOM 1577 C C . SER A 1 198 ? -20.539 5.395 14.572 1.00 82.62 198 SER A C 1
ATOM 1579 O O . SER A 1 198 ? -20.189 6.454 15.085 1.00 82.62 198 SER A O 1
ATOM 1581 N N . LYS A 1 199 ? -21.061 4.379 15.273 1.00 79.81 199 LYS A N 1
ATOM 1582 C CA . LYS A 1 199 ? -21.304 4.421 16.722 1.00 79.81 199 LYS A CA 1
ATOM 1583 C C . LYS A 1 199 ? -20.005 4.431 17.537 1.00 79.81 199 LYS A C 1
ATOM 1585 O O . LYS A 1 199 ? -19.891 5.201 18.483 1.00 79.81 199 LYS A O 1
ATOM 1590 N N . LEU A 1 200 ? -18.997 3.635 17.166 1.00 77.94 200 LEU A N 1
ATOM 1591 C CA . LEU A 1 200 ? -17.681 3.681 17.828 1.00 77.94 200 LEU A CA 1
ATOM 1592 C C . LEU A 1 200 ? -17.028 5.064 17.697 1.00 77.94 200 LEU A C 1
ATOM 1594 O O . LEU A 1 200 ? -16.403 5.545 18.641 1.00 77.94 200 LEU A O 1
ATOM 1598 N N . TYR A 1 201 ? -17.191 5.728 16.551 1.00 81.44 201 TYR A N 1
ATOM 1599 C CA . TYR A 1 201 ? -16.694 7.089 16.336 1.00 81.44 201 TYR A CA 1
ATOM 1600 C C . TYR A 1 201 ? -17.298 8.115 17.300 1.00 81.44 201 TYR A C 1
ATOM 1602 O O . TYR A 1 201 ? -16.611 9.063 17.660 1.00 81.44 201 TYR A O 1
ATOM 1610 N N . GLU A 1 202 ? -18.531 7.907 17.752 1.00 83.69 202 GLU A N 1
ATOM 1611 C CA . GLU A 1 202 ? -19.206 8.790 18.709 1.00 83.69 202 GLU A CA 1
ATOM 1612 C C . GLU A 1 202 ? -18.828 8.461 20.162 1.00 83.69 202 GLU A C 1
ATOM 1614 O O . GLU A 1 202 ? -18.578 9.368 20.950 1.00 83.69 202 GLU A O 1
ATOM 1619 N N . VAL A 1 203 ? -18.716 7.173 20.501 1.00 82.62 203 VAL A N 1
ATOM 1620 C CA . VAL A 1 203 ? -18.512 6.699 21.884 1.00 82.62 203 VAL A CA 1
ATOM 1621 C C . VAL A 1 203 ? -17.049 6.760 22.338 1.00 82.62 203 VAL A C 1
ATOM 1623 O O . VAL A 1 203 ? -16.756 7.102 23.481 1.00 82.62 203 VAL A O 1
ATOM 1626 N N . VAL A 1 204 ? -16.103 6.403 21.468 1.00 80.81 204 VAL A N 1
ATOM 1627 C CA . VAL A 1 204 ? -14.701 6.199 21.872 1.00 80.81 204 VAL A CA 1
ATOM 1628 C C . VAL A 1 204 ? -13.951 7.509 22.183 1.00 80.81 204 VAL A C 1
ATOM 1630 O O . VAL A 1 204 ? -13.228 7.533 23.181 1.00 80.81 204 VAL A O 1
ATOM 1633 N N . PRO A 1 205 ? -14.070 8.604 21.399 1.00 81.38 205 PRO A N 1
ATOM 1634 C CA . PRO A 1 205 ? -13.299 9.821 21.665 1.00 81.38 205 PRO A CA 1
ATOM 1635 C C . PRO A 1 205 ? -13.577 10.483 23.028 1.00 81.38 205 PRO A C 1
ATOM 1637 O O . PRO A 1 205 ? -12.599 10.859 23.681 1.00 81.38 205 PRO A O 1
ATOM 1640 N N . PRO A 1 206 ? -14.836 10.607 23.504 1.00 83.94 206 PRO A N 1
ATOM 1641 C CA . PRO A 1 206 ? -15.113 11.118 24.849 1.00 83.94 206 PRO A CA 1
ATOM 1642 C C . PRO A 1 206 ? -14.442 10.284 25.948 1.00 83.94 206 PRO A C 1
ATOM 1644 O O . PRO A 1 206 ? -13.726 10.843 26.774 1.00 83.94 206 PRO A O 1
ATOM 1647 N N . ILE A 1 207 ? -14.559 8.950 25.888 1.00 82.94 207 ILE A N 1
ATOM 1648 C CA . ILE A 1 207 ? -13.975 8.036 26.888 1.00 82.94 207 ILE A CA 1
ATOM 1649 C C . ILE A 1 207 ? -12.443 8.147 26.924 1.00 82.94 207 ILE A C 1
ATOM 1651 O O . ILE A 1 207 ? -11.829 8.192 27.989 1.00 82.94 207 ILE A O 1
ATOM 1655 N N . LEU A 1 208 ? -11.792 8.226 25.758 1.00 79.19 208 LEU A N 1
ATOM 1656 C CA . LEU A 1 208 ? -10.338 8.410 25.702 1.00 79.19 208 LEU A CA 1
ATOM 1657 C C . LEU A 1 208 ? -9.906 9.776 26.256 1.00 79.19 208 LEU A C 1
ATOM 1659 O O . LEU A 1 208 ? -8.855 9.873 26.894 1.00 79.19 208 LEU A O 1
ATOM 1663 N N . THR A 1 209 ? -10.731 10.806 26.057 1.00 80.44 209 THR A N 1
ATOM 1664 C CA . THR A 1 209 ? -10.479 12.157 26.570 1.00 80.44 209 THR A CA 1
ATOM 1665 C C . THR A 1 209 ? -10.568 12.202 28.097 1.00 80.44 209 THR A C 1
ATOM 1667 O O . THR A 1 209 ? -9.687 12.787 28.725 1.00 80.44 209 THR A O 1
ATOM 1670 N N . GLU A 1 210 ? -11.553 11.531 28.705 1.00 82.62 210 GLU A N 1
ATOM 1671 C CA . GLU A 1 210 ? -11.678 11.406 30.170 1.00 82.62 210 GLU A CA 1
ATOM 1672 C C . GLU A 1 210 ? -10.463 10.720 30.809 1.00 82.62 210 GLU A C 1
ATOM 1674 O O . GLU A 1 210 ? -9.997 11.122 31.872 1.00 82.62 210 GLU A O 1
ATOM 1679 N N . LEU A 1 211 ? -9.883 9.732 30.124 1.00 78.00 211 LEU A N 1
ATOM 1680 C CA . LEU A 1 211 ? -8.678 9.024 30.570 1.00 78.00 211 LEU A CA 1
ATOM 1681 C C . LEU A 1 211 ? -7.377 9.829 30.396 1.00 78.00 211 LEU A C 1
ATOM 1683 O O . LEU A 1 211 ? -6.287 9.288 30.598 1.00 78.00 211 LEU A O 1
ATOM 1687 N N . GLY A 1 212 ? -7.456 11.093 29.967 1.00 69.38 212 GLY A N 1
ATOM 1688 C CA . GLY A 1 212 ? -6.294 11.941 29.689 1.00 69.38 212 GLY A CA 1
ATOM 1689 C C . GLY A 1 212 ? -5.484 11.500 28.464 1.00 69.38 212 GLY A C 1
ATOM 1690 O O . GLY A 1 212 ? -4.383 11.999 28.227 1.00 69.38 212 GLY A O 1
ATOM 1691 N N . LYS A 1 213 ? -6.012 10.567 27.661 1.00 63.31 213 LYS A N 1
ATOM 1692 C CA . LYS A 1 213 ? -5.378 10.067 26.440 1.00 63.31 213 LYS A CA 1
ATOM 1693 C C . LYS A 1 213 ? -5.970 10.793 25.231 1.00 63.31 213 LYS A C 1
ATOM 1695 O O . LYS A 1 213 ? -6.970 10.373 24.659 1.00 63.31 213 LYS A O 1
ATOM 1700 N N . ILE A 1 214 ? -5.328 11.880 24.804 1.00 51.81 214 ILE A N 1
ATOM 1701 C CA . ILE A 1 214 ? -5.748 12.644 23.616 1.00 51.81 214 ILE A CA 1
ATOM 1702 C C . ILE A 1 214 ? -5.419 11.833 22.359 1.00 51.81 214 ILE A C 1
ATOM 1704 O O . ILE A 1 214 ? -4.287 11.844 21.876 1.00 51.81 214 ILE A O 1
ATOM 1708 N N . LEU A 1 215 ? -6.394 11.081 21.851 1.00 54.12 215 LEU A N 1
ATOM 1709 C CA . LEU A 1 215 ? -6.172 10.097 20.796 1.00 54.12 215 LEU A CA 1
ATOM 1710 C C . LEU A 1 215 ? -7.355 10.075 19.823 1.00 54.12 215 LEU A C 1
ATOM 1712 O O . LEU A 1 215 ? -8.425 9.558 20.129 1.00 54.12 215 LEU A O 1
ATOM 1716 N N . TYR A 1 216 ? -7.151 10.619 18.625 1.00 54.16 216 TYR A N 1
ATOM 1717 C CA . TYR A 1 216 ? -8.183 10.696 17.589 1.00 54.16 216 TYR A CA 1
ATOM 1718 C C . TYR A 1 216 ? -8.154 9.484 16.650 1.00 54.16 216 TYR A C 1
ATOM 1720 O O . TYR A 1 216 ? -7.122 8.822 16.489 1.00 54.16 216 TYR A O 1
ATOM 1728 N N . PHE A 1 217 ? -9.305 9.195 16.032 1.00 52.66 217 PHE A N 1
ATOM 1729 C CA . PHE A 1 217 ? -9.457 8.094 15.082 1.00 52.66 217 PHE A CA 1
ATOM 1730 C C . PHE A 1 217 ? -8.647 8.353 13.811 1.00 52.66 217 PHE A C 1
ATOM 1732 O O . PHE A 1 217 ? -8.757 9.421 13.200 1.00 52.66 217 PHE A O 1
ATOM 1739 N N . HIS A 1 218 ? -7.846 7.369 13.410 1.00 50.84 218 HIS A N 1
ATOM 1740 C CA . HIS A 1 218 ? -6.937 7.475 12.267 1.00 50.84 218 HIS A CA 1
ATOM 1741 C C . HIS A 1 218 ? -7.242 6.479 11.139 1.00 50.84 218 HIS A C 1
ATOM 1743 O O . HIS A 1 218 ? -6.456 6.362 10.206 1.00 50.84 218 HIS A O 1
ATOM 1749 N N . TYR A 1 219 ? -8.346 5.728 11.188 1.00 56.25 219 TYR A N 1
ATOM 1750 C CA . TYR A 1 219 ? -8.411 4.514 10.374 1.00 56.25 219 TYR A CA 1
ATOM 1751 C C . TYR A 1 219 ? -9.595 4.375 9.440 1.00 56.25 219 TYR A C 1
ATOM 1753 O O . TYR A 1 219 ? -10.672 4.914 9.630 1.00 56.25 219 TYR A O 1
ATOM 1761 N N . HIS A 1 220 ? -9.329 3.619 8.386 1.00 51.69 220 HIS A N 1
ATOM 1762 C CA . HIS A 1 220 ? -10.152 3.454 7.210 1.00 51.69 220 HIS A CA 1
ATOM 1763 C C . HIS A 1 220 ? -11.021 2.212 7.329 1.00 51.69 220 HIS A C 1
ATOM 1765 O O . HIS A 1 220 ? -10.521 1.104 7.494 1.00 51.69 220 HIS A O 1
ATOM 1771 N N . PHE A 1 221 ? -12.332 2.408 7.284 1.00 45.03 221 PHE A N 1
ATOM 1772 C CA . PHE A 1 221 ? -13.299 1.411 7.727 1.00 45.03 221 PHE A CA 1
ATOM 1773 C C . PHE A 1 221 ? -13.830 0.493 6.598 1.00 45.03 221 PHE A C 1
ATOM 1775 O O . PHE A 1 221 ? -14.304 -0.605 6.859 1.00 45.03 221 PHE A O 1
ATOM 1782 N N . ILE A 1 222 ? -13.697 0.876 5.326 1.00 43.78 222 ILE A N 1
ATOM 1783 C CA . ILE A 1 222 ? -14.549 0.324 4.246 1.00 43.78 222 ILE A CA 1
ATOM 1784 C C . ILE A 1 222 ? -14.054 -0.996 3.597 1.00 43.78 222 ILE A C 1
ATOM 1786 O O . ILE A 1 222 ? -14.598 -1.433 2.593 1.00 43.78 222 ILE A O 1
ATOM 1790 N N . TRP A 1 223 ? -13.052 -1.704 4.128 1.00 49.09 223 TRP A N 1
ATOM 1791 C CA . TRP A 1 223 ? -12.358 -2.719 3.307 1.00 49.09 223 TRP A CA 1
ATOM 1792 C C . TRP A 1 223 ? -12.115 -4.080 3.974 1.00 49.09 223 TRP A C 1
ATOM 1794 O O . TRP A 1 223 ? -10.979 -4.428 4.291 1.00 49.09 223 TRP A O 1
ATOM 1804 N N . PHE A 1 224 ? -13.165 -4.900 4.126 1.00 38.69 224 PHE A N 1
ATOM 1805 C CA . PHE A 1 224 ? -13.016 -6.297 4.575 1.00 38.69 224 PHE A CA 1
ATOM 1806 C C . PHE A 1 224 ? -12.781 -7.311 3.438 1.00 38.69 224 PHE A C 1
ATOM 1808 O O . PHE A 1 224 ? -12.032 -8.258 3.634 1.00 38.69 224 PHE A O 1
ATOM 1815 N N . GLN A 1 225 ? -13.349 -7.140 2.241 1.00 37.03 225 GLN A N 1
ATOM 1816 C CA . GLN A 1 225 ? -13.296 -8.207 1.217 1.00 37.03 225 GLN A CA 1
ATOM 1817 C C . GLN A 1 225 ? -12.220 -8.047 0.141 1.00 37.03 225 GLN A C 1
ATOM 1819 O O . GLN A 1 225 ? -11.982 -8.959 -0.645 1.00 37.03 225 GLN A O 1
ATOM 1824 N N . LEU A 1 226 ? -11.546 -6.903 0.118 1.00 40.72 226 LEU A N 1
ATOM 1825 C CA . LEU A 1 226 ? -10.600 -6.546 -0.938 1.00 40.72 226 LEU A CA 1
ATOM 1826 C C . LEU A 1 226 ? -9.239 -6.095 -0.391 1.00 40.72 226 LEU A C 1
ATOM 1828 O O . LEU A 1 226 ? -8.290 -5.992 -1.161 1.00 40.72 226 LEU A O 1
ATOM 1832 N N . SER A 1 227 ? -9.098 -5.870 0.921 1.00 43.47 227 SER A N 1
ATOM 1833 C CA . SER A 1 227 ? -7.872 -5.326 1.525 1.00 43.47 227 SER A CA 1
ATOM 1834 C C . SER A 1 227 ? -6.665 -6.231 1.346 1.00 43.47 227 SER A C 1
ATOM 1836 O O . SER A 1 227 ? -5.582 -5.715 1.094 1.00 43.47 227 SER A O 1
ATOM 1838 N N . HIS A 1 228 ? -6.832 -7.558 1.366 1.00 45.09 228 HIS A N 1
ATOM 1839 C CA . HIS A 1 228 ? -5.700 -8.437 1.104 1.00 45.09 228 HIS A CA 1
ATOM 1840 C C . HIS A 1 228 ? -5.049 -8.176 -0.250 1.00 45.09 228 HIS A C 1
ATOM 1842 O O . HIS A 1 228 ? -3.864 -8.401 -0.313 1.00 45.09 228 HIS A O 1
ATOM 1848 N N . ILE A 1 229 ? -5.709 -7.640 -1.285 1.00 43.66 229 ILE A N 1
ATOM 1849 C CA . ILE A 1 229 ? -5.066 -7.471 -2.607 1.00 43.66 229 ILE A CA 1
ATOM 1850 C C . ILE A 1 229 ? -5.179 -6.060 -3.196 1.00 43.66 229 ILE A C 1
ATOM 1852 O O . ILE A 1 229 ? -4.276 -5.610 -3.897 1.00 43.66 229 ILE A O 1
ATOM 1856 N N . VAL A 1 230 ? -6.195 -5.277 -2.836 1.00 45.88 230 VAL A N 1
ATOM 1857 C CA . VAL A 1 230 ? -6.274 -3.851 -3.202 1.00 45.88 230 VAL A CA 1
ATOM 1858 C C . VAL A 1 230 ? -5.203 -3.034 -2.479 1.00 45.88 230 VAL A C 1
ATOM 1860 O O . VAL A 1 230 ? -4.715 -2.039 -3.009 1.00 45.88 230 VAL A O 1
ATOM 1863 N N . SER A 1 231 ? -4.743 -3.478 -1.305 1.00 46.16 231 SER A N 1
ATOM 1864 C CA . SER A 1 231 ? -3.544 -2.913 -0.677 1.00 46.16 231 SER A CA 1
ATOM 1865 C C . SER A 1 231 ? -2.239 -3.347 -1.358 1.00 46.16 231 SER A C 1
ATOM 1867 O O . SER A 1 231 ? -1.204 -2.752 -1.077 1.00 46.16 231 SER A O 1
ATOM 1869 N N . MET A 1 232 ? -2.269 -4.344 -2.252 1.00 48.91 232 MET A N 1
ATOM 1870 C CA . MET A 1 232 ? -1.060 -4.900 -2.868 1.00 48.91 232 MET A CA 1
ATOM 1871 C C . MET A 1 232 ? -0.603 -4.131 -4.099 1.00 48.91 232 MET A C 1
ATOM 1873 O O . MET A 1 232 ? 0.594 -4.030 -4.307 1.00 48.91 232 MET A O 1
ATOM 1877 N N . GLY A 1 233 ? -1.504 -3.491 -4.851 1.00 45.75 233 GLY A N 1
ATOM 1878 C CA . GLY A 1 233 ? -1.115 -2.721 -6.041 1.00 45.75 233 GLY A CA 1
ATOM 1879 C C . GLY A 1 233 ? -0.766 -1.239 -5.814 1.00 45.75 233 GLY A C 1
ATOM 1880 O O . GLY A 1 233 ? -0.211 -0.594 -6.692 1.00 45.75 233 GLY A O 1
ATOM 1881 N N . TYR A 1 234 ? -1.099 -0.632 -4.673 1.00 49.62 234 TYR A N 1
ATOM 1882 C CA . TYR A 1 234 ? -1.329 0.831 -4.673 1.00 49.62 234 TYR A CA 1
ATOM 1883 C C . TYR A 1 234 ? -0.430 1.652 -3.765 1.00 49.62 234 TYR A C 1
ATOM 1885 O O . TYR A 1 234 ? -0.688 2.826 -3.512 1.00 49.62 234 TYR A O 1
ATOM 1893 N N . LEU A 1 235 ? 0.677 1.067 -3.327 1.00 45.88 235 LEU A N 1
ATOM 1894 C CA . LEU A 1 235 ? 1.568 1.720 -2.378 1.00 45.88 235 LEU A CA 1
ATOM 1895 C C . LEU A 1 235 ? 2.542 2.713 -2.992 1.00 45.88 235 LEU A C 1
ATOM 1897 O O . LEU A 1 235 ? 3.276 3.340 -2.243 1.00 45.88 235 LEU A O 1
ATOM 1901 N N . LEU A 1 236 ? 2.588 2.868 -4.315 1.00 52.41 236 LEU A N 1
ATOM 1902 C CA . LEU A 1 236 ? 3.845 3.287 -4.922 1.00 52.41 236 LEU A CA 1
ATOM 1903 C C . LEU A 1 236 ? 3.794 4.554 -5.777 1.00 52.41 236 LEU A C 1
ATOM 1905 O O . LEU A 1 236 ? 4.861 5.070 -6.061 1.00 52.41 236 LEU A O 1
ATOM 1909 N N . VAL A 1 237 ? 2.639 5.146 -6.117 1.00 51.09 237 VAL A N 1
ATOM 1910 C CA . VAL A 1 237 ? 2.613 6.348 -6.995 1.00 51.09 237 VAL A CA 1
ATOM 1911 C C . VAL A 1 237 ? 3.499 7.483 -6.455 1.00 51.09 237 VAL A C 1
ATOM 1913 O O . VAL A 1 237 ? 4.209 8.136 -7.216 1.00 51.09 237 VAL A O 1
ATOM 1916 N N . LEU A 1 238 ? 3.541 7.678 -5.134 1.00 50.84 238 LEU A N 1
ATOM 1917 C CA . LEU A 1 238 ? 4.458 8.647 -4.534 1.00 50.84 238 LEU A CA 1
ATOM 1918 C C . LEU A 1 238 ? 5.858 8.124 -4.273 1.00 50.84 238 LEU A C 1
ATOM 1920 O O . LEU A 1 238 ? 6.786 8.917 -4.362 1.00 50.84 238 LEU A O 1
ATOM 1924 N N . PHE A 1 239 ? 6.046 6.836 -3.977 1.00 61.84 239 PHE A N 1
ATOM 1925 C CA . PHE A 1 239 ? 7.400 6.279 -3.942 1.00 61.84 239 PHE A CA 1
ATOM 1926 C C . PHE A 1 239 ? 8.072 6.456 -5.302 1.00 61.84 239 PHE A C 1
ATOM 1928 O O . PHE A 1 239 ? 9.200 6.922 -5.356 1.00 61.84 239 PHE A O 1
ATOM 1935 N N . TRP A 1 240 ? 7.352 6.206 -6.394 1.00 73.62 240 TRP A N 1
ATOM 1936 C CA . TRP A 1 240 ? 7.812 6.427 -7.758 1.00 73.62 240 TRP A CA 1
ATOM 1937 C C . TRP A 1 240 ? 8.093 7.898 -8.032 1.00 73.62 240 TRP A C 1
ATOM 1939 O O . TRP A 1 240 ? 9.176 8.222 -8.505 1.00 73.62 240 TRP A O 1
ATOM 1949 N N . PHE A 1 241 ? 7.187 8.807 -7.657 1.00 81.00 241 PHE A N 1
ATOM 1950 C CA . PHE A 1 241 ? 7.448 10.242 -7.789 1.00 81.00 241 PHE A CA 1
ATOM 1951 C C . PHE A 1 241 ? 8.695 10.681 -7.004 1.00 81.00 241 PHE A C 1
ATOM 1953 O O . PHE A 1 241 ? 9.512 11.448 -7.509 1.00 81.00 241 PHE A O 1
ATOM 1960 N N . GLN A 1 242 ? 8.880 10.166 -5.787 1.00 83.88 242 GLN A N 1
ATOM 1961 C CA . GLN A 1 242 ? 10.050 10.464 -4.964 1.00 83.88 242 GLN A CA 1
ATOM 1962 C C . GLN A 1 242 ? 11.324 9.814 -5.508 1.00 83.88 242 GLN A C 1
ATOM 1964 O O . GLN A 1 242 ? 12.389 10.409 -5.383 1.00 83.88 242 GLN A O 1
ATOM 1969 N N . LEU A 1 243 ? 11.231 8.653 -6.160 1.00 86.25 243 LEU A N 1
ATOM 1970 C CA . LEU A 1 243 ? 12.343 8.022 -6.869 1.00 86.25 243 LEU A CA 1
ATOM 1971 C C . LEU A 1 243 ? 12.752 8.850 -8.089 1.00 86.25 243 LEU A C 1
ATOM 1973 O O . LEU A 1 243 ? 13.931 9.173 -8.220 1.00 86.25 243 LEU A O 1
ATOM 1977 N N . ILE A 1 244 ? 11.791 9.271 -8.919 1.00 89.19 244 ILE A N 1
ATOM 1978 C CA . ILE A 1 244 ? 12.032 10.163 -10.063 1.00 89.19 244 ILE A CA 1
ATOM 1979 C C . ILE A 1 244 ? 12.685 11.455 -9.575 1.00 89.19 244 ILE A C 1
ATOM 1981 O O . ILE A 1 244 ? 13.749 11.833 -10.059 1.00 89.19 244 ILE A O 1
ATOM 1985 N N . ARG A 1 245 ? 12.101 12.103 -8.558 1.00 89.25 245 ARG A N 1
ATOM 1986 C CA . ARG A 1 245 ? 12.652 13.328 -7.967 1.00 89.25 245 ARG A CA 1
ATOM 1987 C C . ARG A 1 245 ? 14.037 13.096 -7.370 1.00 89.25 245 ARG A C 1
ATOM 1989 O O . ARG A 1 245 ? 14.908 13.944 -7.522 1.00 89.25 245 ARG A O 1
ATOM 1996 N N . GLY A 1 246 ? 14.256 11.962 -6.714 1.00 89.19 246 GLY A N 1
ATOM 1997 C CA . GLY A 1 246 ? 15.546 11.596 -6.145 1.00 89.19 246 GLY A CA 1
ATOM 1998 C C . GLY A 1 246 ? 16.632 11.473 -7.211 1.00 89.19 246 GLY A C 1
ATOM 1999 O O . GLY A 1 246 ? 17.747 11.942 -6.994 1.00 89.19 246 GLY A O 1
ATOM 2000 N N . ARG A 1 247 ? 16.303 10.921 -8.387 1.00 88.88 247 ARG A N 1
ATOM 2001 C CA . ARG A 1 247 ? 17.223 10.875 -9.534 1.00 88.88 247 ARG A CA 1
ATOM 2002 C C . ARG A 1 247 ? 17.387 12.233 -10.205 1.00 88.88 247 ARG A C 1
ATOM 2004 O O . ARG A 1 247 ? 18.514 12.599 -10.512 1.00 88.88 247 ARG A O 1
ATOM 2011 N N . ALA A 1 248 ? 16.312 13.004 -10.348 1.00 89.19 248 ALA A N 1
ATOM 2012 C CA . ALA A 1 248 ? 16.357 14.350 -10.922 1.00 89.19 248 ALA A CA 1
ATOM 2013 C C . ALA A 1 248 ? 17.204 15.319 -10.079 1.00 89.19 248 ALA A C 1
ATOM 2015 O O . ALA A 1 248 ? 17.895 16.173 -10.621 1.00 89.19 248 ALA A O 1
ATOM 2016 N N . LEU A 1 249 ? 17.182 15.168 -8.751 1.00 90.19 249 LEU A N 1
ATOM 2017 C CA . LEU A 1 249 ? 18.011 15.938 -7.821 1.00 90.19 249 LEU A CA 1
ATOM 2018 C C . LEU A 1 249 ? 19.418 15.352 -7.625 1.00 90.19 249 LEU A C 1
ATOM 2020 O O . LEU A 1 249 ? 20.204 15.931 -6.880 1.00 90.19 249 LEU A O 1
ATOM 2024 N N . GLY A 1 250 ? 19.731 14.203 -8.233 1.00 88.56 250 GLY A N 1
ATOM 2025 C CA . GLY A 1 250 ? 21.022 13.536 -8.066 1.00 88.56 250 GLY A CA 1
ATOM 2026 C C . GLY A 1 250 ? 21.326 13.149 -6.616 1.00 88.56 250 GLY A C 1
ATOM 2027 O O . GLY A 1 250 ? 22.472 13.261 -6.182 1.00 88.56 250 GLY A O 1
ATOM 2028 N N . LEU A 1 251 ? 20.311 12.732 -5.844 1.00 90.12 251 LEU A N 1
ATOM 2029 C CA . LEU A 1 251 ? 20.505 12.367 -4.439 1.00 90.12 251 LEU A CA 1
ATOM 2030 C C . LEU A 1 251 ? 21.540 11.230 -4.313 1.00 90.12 251 LEU A C 1
ATOM 2032 O O . LEU A 1 251 ? 21.473 10.253 -5.070 1.00 90.12 251 LEU A O 1
ATOM 2036 N N . PRO A 1 252 ? 22.491 11.335 -3.365 1.00 90.19 252 PRO A N 1
ATOM 2037 C CA . PRO A 1 252 ? 23.526 10.328 -3.177 1.00 90.19 252 PRO A CA 1
ATOM 2038 C C . PRO A 1 252 ? 22.958 9.041 -2.568 1.00 90.19 252 PRO A C 1
ATOM 2040 O O . PRO A 1 252 ? 21.827 8.992 -2.086 1.00 90.19 252 PRO A O 1
ATOM 2043 N N . LEU A 1 253 ? 23.781 7.992 -2.555 1.00 90.19 253 LEU A N 1
ATOM 2044 C CA . LEU A 1 253 ? 23.466 6.739 -1.873 1.00 90.19 253 LEU A CA 1
ATOM 2045 C C . LEU A 1 253 ? 23.208 6.976 -0.375 1.00 90.19 253 LEU A C 1
ATOM 2047 O O . LEU A 1 253 ? 24.028 7.585 0.316 1.00 90.19 253 LEU A O 1
ATOM 2051 N N . GLU A 1 254 ? 22.101 6.439 0.136 1.00 91.94 254 GLU A N 1
ATOM 2052 C CA . GLU A 1 254 ? 21.801 6.450 1.566 1.00 91.94 254 GLU A CA 1
ATOM 2053 C C . GLU A 1 254 ? 22.792 5.540 2.316 1.00 91.94 254 GLU A C 1
ATOM 2055 O O . GLU A 1 254 ? 22.846 4.332 2.085 1.00 91.94 254 GLU A O 1
ATOM 2060 N N . ARG A 1 255 ? 23.620 6.121 3.197 1.00 95.00 255 ARG A N 1
ATOM 2061 C CA . ARG A 1 255 ? 24.664 5.397 3.947 1.00 95.00 255 ARG A CA 1
ATOM 2062 C C . ARG A 1 255 ? 24.710 5.824 5.424 1.00 95.00 255 ARG A C 1
ATOM 2064 O O . ARG A 1 255 ? 25.658 6.499 5.836 1.00 95.00 255 ARG A O 1
ATOM 2071 N N . PRO A 1 256 ? 23.702 5.463 6.237 1.00 95.69 256 PRO A N 1
ATOM 2072 C CA . PRO A 1 256 ? 23.724 5.734 7.669 1.00 95.69 256 PRO A CA 1
ATOM 2073 C C . PRO A 1 256 ? 24.831 4.919 8.350 1.00 95.69 256 PRO A C 1
ATOM 2075 O O . PRO A 1 256 ? 25.164 3.810 7.929 1.00 95.69 256 PRO A O 1
ATOM 2078 N N . LYS A 1 257 ? 25.410 5.461 9.425 1.00 95.06 257 LYS A N 1
ATOM 2079 C CA . LYS A 1 257 ? 26.363 4.716 10.256 1.00 95.06 257 LYS A CA 1
ATOM 2080 C C . LYS A 1 257 ? 25.599 3.854 11.257 1.00 95.06 257 LYS A C 1
ATOM 2082 O O . LYS A 1 257 ? 24.816 4.377 12.044 1.00 95.06 257 LYS A O 1
ATOM 2087 N N . SER A 1 258 ? 25.866 2.552 11.259 1.00 95.56 258 SER A N 1
ATOM 2088 C CA . SER A 1 258 ? 25.438 1.642 12.323 1.00 95.56 258 SER A CA 1
ATOM 2089 C C . SER A 1 258 ? 26.476 1.612 13.441 1.00 95.56 258 SER A C 1
ATOM 2091 O O . SER A 1 258 ? 27.677 1.574 13.168 1.00 95.56 258 SER A O 1
ATOM 2093 N N . VAL A 1 259 ? 26.023 1.572 14.690 1.00 95.94 259 VAL A N 1
ATOM 2094 C CA . VAL A 1 259 ? 26.881 1.439 15.874 1.00 95.94 259 VAL A CA 1
ATOM 2095 C C . VAL A 1 259 ? 26.329 0.348 16.784 1.00 95.94 259 VAL A C 1
ATOM 2097 O O . VAL A 1 259 ? 25.124 0.099 16.793 1.00 95.94 259 VAL A O 1
ATOM 2100 N N . ASN A 1 260 ? 27.207 -0.319 17.528 1.00 95.88 260 ASN A N 1
ATOM 2101 C CA . ASN A 1 260 ? 26.811 -1.292 18.542 1.00 95.88 260 ASN A CA 1
ATOM 2102 C C . ASN A 1 260 ? 26.740 -0.635 19.934 1.00 95.88 260 ASN A C 1
ATOM 2104 O O . ASN A 1 260 ? 27.124 0.522 20.125 1.00 95.88 260 ASN A O 1
ATOM 2108 N N . MET A 1 261 ? 26.248 -1.389 20.919 1.00 96.12 261 MET A N 1
ATOM 2109 C CA . MET A 1 261 ? 26.114 -0.895 22.293 1.00 96.12 261 MET A CA 1
ATOM 2110 C C . MET A 1 261 ? 27.466 -0.563 22.939 1.00 96.12 261 MET A C 1
ATOM 2112 O O . MET A 1 261 ? 27.554 0.406 23.690 1.00 96.12 261 MET A O 1
ATOM 2116 N N . ASP A 1 262 ? 28.529 -1.304 22.619 1.00 95.38 262 ASP A N 1
ATOM 2117 C CA . ASP A 1 262 ? 29.872 -1.043 23.156 1.00 95.38 262 ASP A CA 1
ATOM 2118 C C . ASP A 1 262 ? 30.426 0.298 22.675 1.00 95.38 262 ASP A C 1
ATOM 2120 O O . ASP A 1 262 ? 30.965 1.076 23.465 1.00 95.38 262 ASP A O 1
ATOM 2124 N N . TRP A 1 263 ? 30.237 0.609 21.390 1.00 95.75 263 TRP A N 1
ATOM 2125 C CA . TRP A 1 263 ? 30.598 1.901 20.823 1.00 95.75 263 TRP A CA 1
ATOM 2126 C C . TRP A 1 263 ? 29.833 3.037 21.508 1.00 95.75 263 TRP A C 1
ATOM 2128 O O . TRP A 1 263 ? 30.448 4.031 21.885 1.00 95.75 263 TRP A O 1
ATOM 2138 N N . LEU A 1 264 ? 28.524 2.871 21.743 1.00 95.44 264 LEU A N 1
ATOM 2139 C CA . LEU A 1 264 ? 27.707 3.862 22.455 1.00 95.44 264 LEU A CA 1
ATOM 2140 C C . LEU A 1 264 ? 28.193 4.076 23.894 1.00 95.44 264 LEU A C 1
ATOM 2142 O O . LEU A 1 264 ? 28.362 5.217 24.322 1.00 95.44 264 LEU A O 1
ATOM 2146 N N . ASN A 1 265 ? 28.473 2.998 24.628 1.00 94.06 265 ASN A N 1
ATOM 2147 C CA . ASN A 1 265 ? 28.979 3.075 25.999 1.00 94.06 265 ASN A CA 1
ATOM 2148 C C . ASN A 1 265 ? 30.328 3.797 26.067 1.00 94.06 265 ASN A C 1
ATOM 2150 O O . ASN A 1 265 ? 30.536 4.643 26.938 1.00 94.06 265 ASN A O 1
ATOM 2154 N N . ASN A 1 266 ? 31.233 3.498 25.137 1.00 94.19 266 ASN A N 1
ATOM 2155 C CA . ASN A 1 266 ? 32.533 4.155 25.064 1.00 94.19 266 ASN A CA 1
ATOM 2156 C C . ASN A 1 266 ? 32.404 5.629 24.657 1.00 94.19 266 ASN A C 1
ATOM 2158 O O . ASN A 1 266 ? 33.030 6.483 25.278 1.00 94.19 266 ASN A O 1
ATOM 2162 N N . PHE A 1 267 ? 31.544 5.949 23.688 1.00 93.31 267 PHE A N 1
ATOM 2163 C CA . PHE A 1 267 ? 31.272 7.324 23.264 1.00 93.31 267 PHE A CA 1
ATOM 2164 C C . PHE A 1 267 ? 30.736 8.189 24.417 1.00 93.31 267 PHE A C 1
ATOM 2166 O O . PHE A 1 267 ? 31.227 9.293 24.655 1.00 93.31 267 PHE A O 1
ATOM 2173 N N . MET A 1 268 ? 29.785 7.658 25.193 1.00 92.12 268 MET A N 1
ATOM 2174 C CA . MET A 1 268 ? 29.220 8.345 26.361 1.00 92.12 268 MET A CA 1
ATOM 2175 C C . MET A 1 268 ? 30.239 8.533 27.495 1.00 92.12 268 MET A C 1
ATOM 2177 O O . MET A 1 268 ? 30.161 9.519 28.225 1.00 92.12 268 MET A O 1
ATOM 2181 N N . ARG A 1 269 ? 31.194 7.605 27.653 1.00 88.62 269 ARG A N 1
ATOM 2182 C CA . ARG A 1 269 ? 32.271 7.696 28.657 1.00 88.62 269 ARG A CA 1
ATOM 2183 C C . ARG A 1 269 ? 33.356 8.701 28.277 1.00 88.62 269 ARG A C 1
ATOM 2185 O O . ARG A 1 269 ? 33.868 9.364 29.163 1.00 88.62 269 ARG A O 1
ATOM 2192 N N . LEU A 1 270 ? 33.682 8.812 26.990 1.00 79.00 270 LEU A N 1
ATOM 2193 C CA . LEU A 1 270 ? 34.661 9.772 26.462 1.00 79.00 270 LEU A CA 1
ATOM 2194 C C . LEU A 1 270 ? 34.132 11.216 26.421 1.00 79.00 270 LEU A C 1
ATOM 2196 O O . LEU A 1 270 ? 34.911 12.145 26.249 1.00 79.00 270 LEU A O 1
ATOM 2200 N N . SER A 1 271 ? 32.815 11.397 26.555 1.00 66.94 271 SER A N 1
ATOM 2201 C CA . SER A 1 271 ? 32.142 12.704 26.547 1.00 66.94 271 SER A CA 1
ATOM 2202 C C . SER A 1 271 ? 31.936 13.297 27.955 1.00 66.94 271 SER A C 1
ATOM 2204 O O . SER A 1 271 ? 31.186 14.261 28.101 1.00 66.94 271 SER A O 1
ATOM 2206 N N . ARG A 1 272 ? 32.547 12.699 28.988 1.00 55.47 272 ARG A N 1
ATOM 2207 C CA . ARG A 1 272 ? 32.614 13.202 30.370 1.00 55.47 272 ARG A CA 1
ATOM 2208 C C . ARG A 1 272 ? 34.029 13.658 30.684 1.00 55.47 272 ARG A C 1
ATOM 2210 O O . ARG A 1 272 ? 34.139 14.652 31.429 1.00 55.47 272 ARG A O 1
#

Radius of gyration: 23.09 Å; chains: 1; bounding box: 62×39×60 Å

Foldseek 3Di:
DDDPDLPDLEDDPVLVVQLVVDDLPPQLLVSLVSSLVVLCVVQPLVVDPDQDLCSLVSLLSSLVSLLSHLLQSLLQSLCSNPPVSDADDADPVDDPLQRSQVSNVHNDPLNSVVSVLVLVLQQPDDDAPPQVVLLVVVCVVAPPDDDVLVVLVVCVVVVHDRPQKQDPPDQEADVSQVVLLVSCVVPPVPPPSNVVVVVCQVNVCVVCVVVVNRIYGHYDRDDDPCCSRSVSRRHPNVVSVVVSVCSNVVPDDDDDDDDDPVRVVVVVVVVD

Organism: Raphanus sativus (NCBI:txid3726)

InterPro domains:
  IPR002020 Citrate synthase [PF00285] (13-122)
  IPR002020 Citrate synthase [PF00285] (138-218)
  IPR002020 Citrate synthase [PR00143] (66-79)
  IPR002020 Citrate synthase [PR00143] (157-177)
  IPR002020 Citrate synthase [PTHR11739] (148-261)
  IPR016142 Citrate synthase-like, large alpha subdomain [G3DSA:1.10.580.10] (5-123)
  IPR016143 Citrate synthase-like, small alpha subdomain [G3DSA:1.10.230.10] (128-219)
  IPR019810 Citrate synthase active site [PS00480] (164-176)
  IPR036969 Citrate synthase superfamily [SSF48256] (12-265)